Protein AF-A0A1I8F5K2-F1 (afdb_monomer_lite)

Radius of gyration: 18.37 Å; chains: 1; bounding box: 56×50×44 Å

Organism: NCBI:txid282301

InterPro domains:
  IPR000836 Phosphoribosyltransferase domain [cd06223] (2-80)
  IPR005772 ATPase, V1 complex, subunit F, eukaryotic [TIGR01101] (94-203)
  IPR005946 Ribose-phosphate pyrophosphokinase [PF14572] (3-100)
  IPR008218 ATPase, V1 complex, subunit F [PF01990] (101-191)
  IPR029057 Phosphoribosyltransferase-like [G3DSA:3.40.50.2020] (1-93)
  IPR029057 Phosphoribosyltransferase-like [SSF53271] (8-106)
  IPR036906 ATPase, V1 complex, subunit F superfamily [G3DSA:3.40.50.10580] (94-176)
  IPR036906 ATPase, V1 complex, subunit F superfamily [SSF159468] (97-177)

Secondary structure (DSSP, 8-state):
-PPP---------S--TTSEEEEEEEEE-GGGSSHHHHHHHHTT-SEEEEEEEEE---TTHHHHHHSTT---SEEEEETTS--HHHHHH-TTEEEE-GGGHHHHHHHHT---EETTTEES-----TT--HHHHHHHHHHHHT-TT--EEEEEHHHHHHTHHHHHH--SSSSEEEEE--SSS---TTT-HHHHHHHHHHSS-S--

Sequence (204 aa):
MPVAKEKAHMQLVGDVSGRIAIIVEDMTILNSLYEPPSCCTTAGAYRVIVMATHGLLSADAATKIAAHDCRIDEVVVTNTVPHEVQKMQCHKIKTVDVRGTITGFLLGGIGESDKRKGNNFFVVDNNTKVHDIEEAFKRLVARDDVSIILVVQHIAEMIRPVIDQHTAPLPSVLEIPSKEHPYDASKDSVFRRAKGVFSGENFR

pLDDT: mean 72.19, std 14.76, range [35.28, 94.5]

Structure (mmCIF, N/CA/C/O backbone):
data_AF-A0A1I8F5K2-F1
#
_entry.id   AF-A0A1I8F5K2-F1
#
loop_
_atom_site.group_PDB
_atom_site.id
_atom_site.type_symbol
_atom_site.label_atom_id
_atom_site.label_alt_id
_atom_site.label_comp_id
_atom_site.label_asym_id
_atom_site.label_entity_id
_atom_site.label_seq_id
_atom_site.pdbx_PDB_ins_code
_atom_site.Cartn_x
_atom_site.Cartn_y
_atom_site.Cartn_z
_atom_site.occupancy
_atom_site.B_iso_or_equiv
_atom_site.auth_seq_id
_atom_site.auth_comp_id
_atom_site.auth_asym_id
_atom_site.auth_atom_id
_atom_site.pdbx_PDB_model_num
ATOM 1 N N . MET A 1 1 ? 34.742 -21.080 -8.632 1.00 37.44 1 MET A N 1
ATOM 2 C CA . MET A 1 1 ? 33.662 -20.881 -9.623 1.00 37.44 1 MET A CA 1
ATOM 3 C C . MET A 1 1 ? 32.461 -20.314 -8.887 1.00 37.44 1 MET A C 1
ATOM 5 O O . MET A 1 1 ? 32.191 -20.829 -7.807 1.00 37.44 1 MET A O 1
ATOM 9 N N . PRO A 1 2 ? 31.799 -19.245 -9.360 1.00 36.06 2 PRO A N 1
ATOM 10 C CA . PRO A 1 2 ? 30.608 -18.755 -8.684 1.00 36.06 2 PRO A CA 1
ATOM 11 C C . PRO A 1 2 ? 29.478 -19.767 -8.898 1.00 36.06 2 PRO A C 1
ATOM 13 O O . PRO A 1 2 ? 29.244 -20.226 -10.014 1.00 36.06 2 PRO A O 1
ATOM 16 N N . VAL A 1 3 ? 28.834 -20.157 -7.802 1.00 35.47 3 VAL A N 1
ATOM 17 C CA . VAL A 1 3 ? 27.695 -21.077 -7.788 1.00 35.47 3 VAL A CA 1
ATOM 18 C C . VAL A 1 3 ? 26.506 -20.356 -8.424 1.00 35.47 3 VAL A C 1
ATOM 20 O O . VAL A 1 3 ? 26.132 -19.270 -7.979 1.00 35.47 3 VAL A O 1
ATOM 23 N N . ALA A 1 4 ? 25.938 -20.929 -9.486 1.00 37.84 4 ALA A N 1
ATOM 24 C CA . ALA A 1 4 ? 24.708 -20.427 -10.083 1.00 37.84 4 ALA A CA 1
ATOM 25 C C . ALA A 1 4 ? 23.583 -20.517 -9.042 1.00 37.84 4 ALA A C 1
ATOM 27 O O . ALA A 1 4 ? 23.313 -21.594 -8.515 1.00 37.84 4 ALA A O 1
ATOM 28 N N . LYS A 1 5 ? 22.950 -19.382 -8.719 1.00 37.19 5 LYS A N 1
ATOM 29 C CA . LYS A 1 5 ? 21.734 -19.366 -7.900 1.00 37.19 5 LYS A CA 1
ATOM 30 C C . LYS A 1 5 ? 20.629 -20.073 -8.681 1.00 37.19 5 LYS A C 1
ATOM 32 O O . LYS A 1 5 ? 20.230 -19.608 -9.746 1.00 37.19 5 LYS A O 1
ATOM 37 N N . GLU A 1 6 ? 20.169 -21.193 -8.145 1.00 37.62 6 GLU A N 1
ATOM 38 C CA . GLU A 1 6 ? 18.998 -21.919 -8.619 1.00 37.62 6 GLU A CA 1
ATOM 39 C C . GLU A 1 6 ? 17.782 -20.975 -8.601 1.00 37.62 6 GLU A C 1
ATOM 41 O O . GLU A 1 6 ? 17.513 -20.310 -7.597 1.00 37.62 6 GLU A O 1
ATOM 46 N N . LYS A 1 7 ? 17.098 -20.836 -9.744 1.00 37.91 7 LYS A N 1
ATOM 47 C CA . LYS A 1 7 ? 15.888 -20.013 -9.857 1.00 37.91 7 LYS A CA 1
ATOM 48 C C . LYS A 1 7 ? 14.777 -20.679 -9.048 1.00 37.91 7 LYS A C 1
ATOM 50 O O . LYS A 1 7 ? 14.350 -21.778 -9.388 1.00 37.91 7 LYS A O 1
ATOM 55 N N . ALA A 1 8 ? 14.311 -20.012 -7.996 1.00 43.62 8 ALA A N 1
ATOM 56 C CA . ALA A 1 8 ? 13.156 -20.463 -7.234 1.00 43.62 8 ALA A CA 1
ATOM 57 C C . ALA A 1 8 ? 11.923 -20.491 -8.152 1.00 43.62 8 ALA A C 1
ATOM 59 O O . ALA A 1 8 ? 11.532 -19.466 -8.701 1.00 43.62 8 ALA A O 1
ATOM 60 N N . HIS A 1 9 ? 11.324 -21.667 -8.341 1.00 48.66 9 HIS A N 1
ATOM 61 C CA . HIS A 1 9 ? 10.116 -21.825 -9.145 1.00 48.66 9 HIS A CA 1
ATOM 62 C C . HIS A 1 9 ? 8.927 -21.204 -8.398 1.00 48.66 9 HIS A C 1
ATOM 64 O O . HIS A 1 9 ? 8.397 -21.789 -7.452 1.00 48.66 9 HIS A O 1
ATOM 70 N N . MET A 1 10 ? 8.536 -19.991 -8.784 1.00 52.34 10 MET A N 1
ATOM 71 C CA . MET A 1 10 ? 7.451 -19.259 -8.136 1.00 52.34 10 MET A CA 1
ATOM 72 C C . MET A 1 10 ? 6.091 -19.870 -8.499 1.00 52.34 10 MET A C 1
ATOM 74 O O . MET A 1 10 ? 5.690 -19.875 -9.661 1.00 52.34 10 MET A O 1
ATOM 78 N N . GLN A 1 11 ? 5.372 -20.383 -7.499 1.00 51.00 11 GLN A N 1
ATOM 79 C CA . GLN A 1 11 ? 4.029 -20.940 -7.653 1.00 51.00 11 GLN A CA 1
ATOM 80 C C . GLN A 1 11 ? 2.994 -19.956 -7.100 1.00 51.00 11 GLN A C 1
ATOM 82 O O . GLN A 1 11 ? 3.057 -19.570 -5.934 1.00 51.00 11 GLN A O 1
ATOM 87 N N . LEU A 1 12 ? 2.035 -19.555 -7.936 1.00 57.06 12 LEU A N 1
ATOM 88 C CA . LEU A 1 12 ? 0.890 -18.761 -7.498 1.00 57.06 12 LEU A CA 1
ATOM 89 C C . LEU A 1 12 ? -0.059 -19.647 -6.678 1.00 57.06 12 LEU A C 1
ATOM 91 O O . LEU A 1 12 ? -0.445 -20.727 -7.125 1.00 57.06 12 LEU A O 1
ATOM 95 N N . VAL A 1 13 ? -0.447 -19.181 -5.492 1.00 59.56 13 VAL A N 1
ATOM 96 C CA . VAL A 1 13 ? -1.448 -19.834 -4.639 1.00 59.56 13 VAL A CA 1
ATOM 97 C C . VAL A 1 13 ? -2.680 -18.932 -4.575 1.00 59.56 13 VAL A C 1
ATOM 99 O O . VAL A 1 13 ? -2.590 -17.808 -4.090 1.00 59.56 13 VAL A O 1
ATOM 102 N N . GLY A 1 14 ? -3.822 -19.424 -5.063 1.00 62.94 14 GLY A N 1
ATOM 103 C CA . GLY A 1 14 ? -5.085 -18.674 -5.143 1.00 62.94 14 GLY A CA 1
ATOM 104 C C . GLY A 1 14 ? -5.492 -18.294 -6.573 1.00 62.94 14 GLY A C 1
ATOM 105 O O . GLY A 1 14 ? -4.793 -18.618 -7.530 1.00 62.94 14 GLY A O 1
ATOM 106 N N . ASP A 1 15 ? -6.643 -17.627 -6.710 1.00 69.12 15 ASP A N 1
ATOM 107 C CA . ASP A 1 15 ? -7.199 -17.166 -7.990 1.00 69.12 15 ASP A CA 1
ATOM 108 C C . ASP A 1 15 ? -7.105 -15.638 -8.115 1.00 69.12 15 ASP A C 1
ATOM 110 O O . ASP A 1 15 ? -7.602 -14.893 -7.265 1.00 69.12 15 ASP A O 1
ATOM 114 N N . VAL A 1 16 ? -6.466 -15.178 -9.190 1.00 75.25 16 VAL A N 1
ATOM 115 C CA . VAL A 1 16 ? -6.291 -13.756 -9.530 1.00 75.25 16 VAL A CA 1
ATOM 116 C C . VAL A 1 16 ? -7.087 -13.357 -10.775 1.00 75.25 16 VAL A C 1
ATOM 118 O O . VAL A 1 16 ? -7.017 -12.201 -11.193 1.00 75.25 16 VAL A O 1
ATOM 121 N N . SER A 1 17 ? -7.855 -14.280 -11.360 1.00 78.06 17 SER A N 1
ATOM 122 C CA . SER A 1 17 ? -8.605 -14.066 -12.595 1.00 78.06 17 SER A CA 1
ATOM 123 C C . SER A 1 17 ? -9.575 -12.888 -12.478 1.00 78.06 17 SER A C 1
ATOM 125 O O . SER A 1 17 ? -10.391 -12.813 -11.557 1.00 78.06 17 SER A O 1
ATOM 127 N N . GLY A 1 18 ? -9.459 -11.925 -13.395 1.00 74.50 18 GLY A N 1
ATOM 128 C CA . GLY A 1 18 ? -10.267 -10.704 -13.420 1.00 74.50 18 GLY A CA 1
ATOM 129 C C . GLY A 1 18 ? -9.947 -9.693 -12.312 1.00 74.50 18 GLY A C 1
ATOM 130 O O . GLY A 1 18 ? -10.645 -8.687 -12.197 1.00 74.50 18 GLY A O 1
ATOM 131 N N . ARG A 1 19 ? -8.907 -9.924 -11.500 1.00 71.62 19 ARG A N 1
ATOM 132 C CA . ARG A 1 19 ? -8.532 -9.062 -10.367 1.00 71.62 19 ARG A CA 1
ATOM 133 C C . ARG A 1 19 ? -7.297 -8.224 -10.670 1.00 71.62 19 ARG A C 1
ATOM 135 O O . ARG A 1 19 ? -6.513 -8.537 -11.562 1.00 71.62 19 ARG A O 1
ATOM 142 N N . ILE A 1 20 ? -7.103 -7.161 -9.893 1.00 77.62 20 ILE A N 1
ATOM 143 C CA . ILE A 1 20 ? -5.836 -6.426 -9.869 1.00 77.62 20 ILE A CA 1
ATOM 144 C C . ILE A 1 20 ? -4.879 -7.179 -8.939 1.00 77.62 20 ILE A C 1
ATOM 146 O O . ILE A 1 20 ? -5.150 -7.305 -7.746 1.00 77.62 20 ILE A O 1
ATOM 150 N N . ALA A 1 21 ? -3.766 -7.674 -9.471 1.00 72.56 21 ALA A N 1
ATOM 151 C CA . ALA A 1 21 ? -2.692 -8.260 -8.683 1.00 72.56 21 ALA A CA 1
ATOM 152 C C . ALA A 1 21 ? -1.752 -7.150 -8.200 1.00 72.56 21 ALA A C 1
ATOM 154 O O . ALA A 1 21 ? -1.167 -6.432 -9.010 1.00 72.56 21 ALA A O 1
ATOM 155 N N . ILE A 1 22 ? -1.598 -7.011 -6.884 1.00 79.62 22 ILE A N 1
ATOM 156 C CA . ILE A 1 22 ? -0.648 -6.072 -6.284 1.00 79.62 22 ILE A CA 1
ATOM 157 C C . ILE A 1 22 ? 0.505 -6.882 -5.701 1.00 79.62 22 ILE A C 1
ATOM 159 O O . ILE A 1 22 ? 0.303 -7.715 -4.821 1.00 79.62 22 ILE A O 1
ATOM 163 N N . ILE A 1 23 ? 1.708 -6.639 -6.202 1.00 76.75 23 ILE A N 1
ATOM 164 C CA . ILE A 1 23 ? 2.947 -7.235 -5.706 1.00 76.75 23 ILE A CA 1
ATOM 165 C C . ILE A 1 23 ? 3.596 -6.204 -4.795 1.00 76.75 23 ILE A C 1
ATOM 167 O O . ILE A 1 23 ? 3.870 -5.094 -5.244 1.00 76.75 23 ILE A O 1
ATOM 171 N N . VAL A 1 24 ? 3.830 -6.553 -3.533 1.00 73.00 24 VAL A N 1
ATOM 172 C CA . VAL A 1 24 ? 4.447 -5.652 -2.555 1.00 73.00 24 VAL A CA 1
ATOM 173 C C . VAL A 1 24 ? 5.830 -6.172 -2.190 1.00 73.00 24 VAL A C 1
ATOM 175 O O . VAL A 1 24 ? 5.976 -7.325 -1.798 1.00 73.00 24 VAL A O 1
ATOM 178 N N . GLU A 1 25 ? 6.829 -5.308 -2.315 1.00 67.12 25 GLU A N 1
ATOM 179 C CA . GLU A 1 25 ? 8.242 -5.591 -2.067 1.00 67.12 25 GLU A CA 1
ATOM 180 C C . GLU A 1 25 ? 8.832 -4.518 -1.138 1.00 67.12 25 GLU A C 1
ATOM 182 O O . GLU A 1 25 ? 8.401 -3.366 -1.146 1.00 67.12 25 GLU A O 1
ATOM 187 N N . ASP A 1 26 ? 9.847 -4.861 -0.345 1.00 60.53 26 ASP A N 1
ATOM 188 C CA . ASP A 1 26 ? 10.572 -3.863 0.465 1.00 60.53 26 ASP A CA 1
ATOM 189 C C . ASP A 1 26 ? 11.636 -3.126 -0.375 1.00 60.53 26 ASP A C 1
ATOM 191 O O . ASP A 1 26 ? 11.845 -1.917 -0.310 1.00 60.53 26 ASP A O 1
ATOM 195 N N . MET A 1 27 ? 12.304 -3.838 -1.276 1.00 59.34 27 MET A N 1
ATOM 196 C CA . MET A 1 27 ? 13.293 -3.230 -2.156 1.00 59.34 27 MET A CA 1
ATOM 197 C C . MET A 1 27 ? 13.205 -3.866 -3.525 1.00 59.34 27 MET A C 1
ATOM 199 O O . MET A 1 27 ? 13.456 -5.057 -3.687 1.00 59.34 27 MET A O 1
ATOM 203 N N . THR A 1 28 ? 12.887 -3.063 -4.533 1.00 64.44 28 THR A N 1
ATOM 204 C CA . THR A 1 28 ? 12.802 -3.573 -5.899 1.00 64.44 28 THR A CA 1
ATOM 205 C C . THR A 1 28 ? 14.032 -3.193 -6.691 1.00 64.44 28 THR A C 1
ATOM 207 O O . THR A 1 28 ? 14.264 -2.014 -6.964 1.00 64.44 28 THR A O 1
ATOM 210 N N . ILE A 1 29 ? 14.764 -4.214 -7.127 1.00 62.12 29 ILE A N 1
ATOM 211 C CA . ILE A 1 29 ? 15.734 -4.130 -8.214 1.00 62.12 29 ILE A CA 1
ATOM 212 C C . ILE A 1 29 ? 15.102 -4.897 -9.374 1.00 62.12 29 ILE A C 1
ATOM 214 O O . ILE A 1 29 ? 14.887 -6.099 -9.270 1.00 62.12 29 ILE A O 1
ATOM 218 N N . LEU A 1 30 ? 14.793 -4.223 -10.483 1.00 59.16 30 LEU A N 1
ATOM 219 C CA . LEU A 1 30 ? 13.976 -4.756 -11.590 1.00 59.16 30 LEU A CA 1
ATOM 220 C C . LEU A 1 30 ? 14.339 -6.144 -12.122 1.00 59.16 30 LEU A C 1
ATOM 222 O O . LEU A 1 30 ? 13.485 -6.813 -12.694 1.00 59.16 30 LEU A O 1
ATOM 226 N N . ASN A 1 31 ? 15.570 -6.608 -11.929 1.00 55.94 31 ASN A N 1
ATOM 227 C CA . ASN A 1 31 ? 15.965 -7.951 -12.340 1.00 55.94 31 ASN A CA 1
ATOM 228 C C . ASN A 1 31 ? 15.203 -9.065 -11.588 1.00 55.94 31 ASN A C 1
ATOM 230 O O . ASN A 1 31 ? 15.052 -10.144 -12.152 1.00 55.94 31 ASN A O 1
ATOM 234 N N . SER A 1 32 ? 14.690 -8.822 -10.373 1.00 57.78 32 SER A N 1
ATOM 235 C CA . SER A 1 32 ? 13.843 -9.783 -9.639 1.00 57.78 32 SER A CA 1
ATOM 236 C C . SER A 1 32 ? 12.349 -9.680 -9.975 1.00 57.78 32 SER A C 1
ATOM 238 O O . SER A 1 32 ? 11.572 -10.527 -9.551 1.00 57.78 32 SER A O 1
ATOM 240 N N . LEU A 1 33 ? 11.934 -8.669 -10.747 1.00 59.94 33 LEU A N 1
ATOM 241 C CA . LEU A 1 33 ? 10.525 -8.294 -10.897 1.00 59.94 33 LEU A CA 1
ATOM 242 C C . LEU A 1 33 ? 9.799 -8.920 -12.094 1.00 59.94 33 LEU A C 1
ATOM 244 O O . LEU A 1 33 ? 8.625 -8.638 -12.274 1.00 59.94 33 LEU A O 1
ATOM 248 N N . TYR A 1 34 ? 10.438 -9.736 -12.935 1.00 65.75 34 TYR A N 1
ATOM 249 C CA . TYR A 1 34 ? 9.787 -10.212 -14.170 1.00 65.75 34 TYR A CA 1
ATOM 250 C C . TYR A 1 34 ? 8.907 -11.449 -13.995 1.00 65.75 34 TYR A C 1
ATOM 252 O O . TYR A 1 34 ? 7.892 -11.584 -14.682 1.00 65.75 34 TYR A O 1
ATOM 260 N N . GLU A 1 35 ? 9.290 -12.361 -13.101 1.00 70.19 35 GLU A N 1
ATOM 261 C CA . GLU A 1 35 ? 8.561 -13.618 -12.903 1.00 70.19 35 GLU A CA 1
ATOM 262 C C . GLU A 1 35 ? 7.195 -13.405 -12.228 1.00 70.19 35 GLU A C 1
ATOM 264 O O . GLU A 1 35 ? 6.198 -13.839 -12.812 1.00 70.19 35 GLU A O 1
ATOM 269 N N . PRO A 1 36 ? 7.078 -12.675 -11.097 1.00 72.75 36 PRO A N 1
ATOM 270 C CA . PRO A 1 36 ? 5.792 -12.508 -10.419 1.00 72.75 36 PRO A CA 1
ATOM 271 C C . PRO A 1 36 ? 4.678 -11.894 -11.297 1.00 72.75 36 PRO A C 1
ATOM 273 O O . PRO A 1 36 ? 3.595 -12.480 -11.371 1.00 72.75 36 PRO A O 1
ATOM 276 N N . PRO A 1 37 ? 4.898 -10.780 -12.030 1.00 75.44 37 PRO A N 1
ATOM 277 C CA . PRO A 1 37 ? 3.871 -10.181 -12.886 1.00 75.44 37 PRO A CA 1
ATOM 278 C C . PRO A 1 37 ? 3.437 -11.078 -14.043 1.00 75.44 37 PRO A C 1
ATOM 280 O O . PRO A 1 37 ? 2.259 -11.111 -14.408 1.00 75.44 37 PRO A O 1
ATOM 283 N N . SER A 1 38 ? 4.385 -11.829 -14.610 1.00 79.75 38 SER A N 1
ATOM 284 C CA . SER A 1 38 ? 4.111 -12.775 -15.692 1.00 79.75 38 SER A CA 1
ATOM 285 C C . SER A 1 38 ? 3.236 -13.928 -15.203 1.00 79.75 38 SER A C 1
ATOM 287 O O . SER A 1 38 ? 2.272 -14.292 -15.882 1.00 79.75 38 SER A O 1
ATOM 289 N N . CYS A 1 39 ? 3.509 -14.448 -14.002 1.00 76.50 39 CYS A N 1
ATOM 290 C CA . CYS A 1 39 ? 2.674 -15.458 -13.352 1.00 76.50 39 CYS A CA 1
ATOM 291 C C . CYS A 1 39 ? 1.254 -14.935 -13.088 1.00 76.50 39 CYS A C 1
ATOM 293 O O . CYS A 1 39 ? 0.289 -15.597 -13.467 1.00 76.50 39 CYS A O 1
ATOM 295 N N . CYS A 1 40 ? 1.111 -13.732 -12.519 1.00 74.75 40 CYS A N 1
ATOM 296 C CA . CYS A 1 40 ? -0.199 -13.123 -12.259 1.00 74.75 40 CYS A CA 1
ATOM 297 C C . CYS A 1 40 ? -1.009 -12.911 -13.545 1.00 74.75 40 CYS A C 1
ATOM 299 O O . CYS A 1 40 ? -2.194 -13.234 -13.590 1.00 74.75 40 CYS A O 1
ATOM 301 N N . THR A 1 41 ? -0.371 -12.419 -14.610 1.00 80.38 41 THR A N 1
ATOM 302 C CA . THR A 1 41 ? -1.051 -12.200 -15.896 1.00 80.38 41 THR A CA 1
ATOM 303 C C . THR A 1 41 ? -1.479 -13.518 -16.539 1.00 80.38 41 THR A C 1
ATOM 305 O O . THR A 1 41 ? -2.601 -13.633 -17.024 1.00 80.38 41 THR A O 1
ATOM 308 N N . THR A 1 42 ? -0.615 -14.539 -16.510 1.00 84.38 42 THR A N 1
ATOM 309 C CA . THR A 1 42 ? -0.930 -15.876 -17.050 1.00 84.38 42 THR A CA 1
ATOM 310 C C . THR A 1 42 ? -2.087 -16.530 -16.294 1.00 84.38 42 THR A C 1
ATOM 312 O O . THR A 1 42 ? -2.897 -17.233 -16.891 1.00 84.38 42 THR A O 1
ATOM 315 N N . ALA A 1 43 ? -2.203 -16.253 -14.995 1.00 78.00 43 ALA A N 1
ATOM 316 C CA . ALA A 1 43 ? -3.311 -16.694 -14.156 1.00 78.00 43 ALA A CA 1
ATOM 317 C C . ALA A 1 43 ? -4.589 -15.834 -14.289 1.00 78.00 43 ALA A C 1
ATOM 319 O O . ALA A 1 43 ? -5.558 -16.068 -13.572 1.00 78.00 43 ALA A O 1
ATOM 320 N N . GLY A 1 44 ? -4.617 -14.859 -15.206 1.00 79.94 44 GLY A N 1
ATOM 321 C CA . GLY A 1 44 ? -5.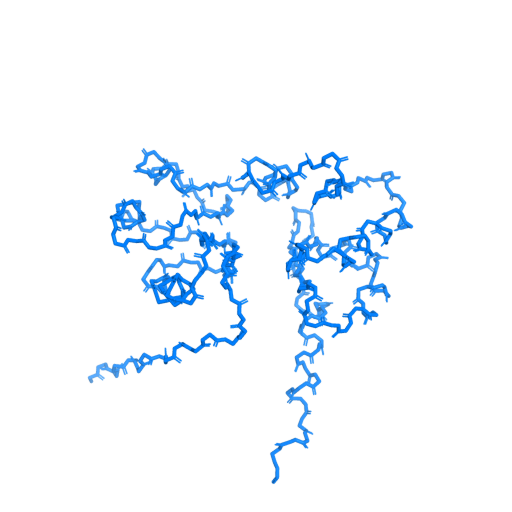816 -14.095 -15.554 1.00 79.94 44 GLY A CA 1
ATOM 322 C C . GLY A 1 44 ? -5.983 -12.758 -14.831 1.00 79.94 44 GLY A C 1
ATOM 323 O O . GLY A 1 44 ? -7.072 -12.187 -14.897 1.00 79.94 44 GLY A O 1
ATOM 324 N N . ALA A 1 45 ? -4.954 -12.239 -14.151 1.00 79.44 45 ALA A N 1
ATOM 325 C CA . ALA A 1 45 ? -5.024 -10.905 -13.553 1.00 79.44 45 ALA A CA 1
ATOM 326 C C . ALA A 1 45 ? -5.375 -9.846 -14.611 1.00 79.44 45 ALA A C 1
ATOM 328 O O . ALA A 1 45 ? -4.764 -9.783 -15.677 1.00 79.44 45 ALA A O 1
ATOM 329 N N . TYR A 1 46 ? -6.359 -9.003 -14.297 1.00 80.31 46 TYR A N 1
ATOM 330 C CA . TYR A 1 46 ? -6.799 -7.900 -15.150 1.00 80.31 46 TYR A CA 1
ATOM 331 C C . TYR A 1 46 ? -5.747 -6.787 -15.231 1.00 80.31 46 TYR A C 1
ATOM 333 O O . TYR A 1 46 ? -5.593 -6.165 -16.279 1.00 80.31 46 TYR A O 1
ATOM 341 N N . ARG A 1 47 ? -5.034 -6.536 -14.126 1.00 80.62 47 ARG A N 1
ATOM 342 C CA . ARG A 1 47 ? -3.930 -5.569 -14.028 1.00 80.62 47 ARG A CA 1
ATOM 343 C C . ARG A 1 47 ? -2.899 -6.043 -13.011 1.00 80.62 47 ARG A C 1
ATOM 345 O O . ARG A 1 47 ? -3.276 -6.671 -12.024 1.00 80.62 47 ARG A O 1
ATOM 352 N N . VAL A 1 48 ? -1.634 -5.680 -13.193 1.00 80.44 48 VAL A N 1
ATOM 353 C CA . VAL A 1 48 ? -0.550 -5.940 -12.241 1.00 80.44 48 VAL A CA 1
ATOM 354 C C . VAL A 1 48 ? 0.132 -4.642 -11.816 1.00 80.44 48 VAL A C 1
ATOM 356 O O . VAL A 1 48 ? 0.707 -3.919 -12.631 1.00 80.44 48 VAL A O 1
ATOM 359 N N . ILE A 1 49 ? 0.105 -4.374 -10.514 1.00 83.38 49 ILE A N 1
ATOM 360 C CA . ILE A 1 49 ? 0.754 -3.226 -9.880 1.00 83.38 49 ILE A CA 1
ATOM 361 C C . ILE A 1 49 ? 1.891 -3.749 -9.006 1.00 83.38 49 ILE A C 1
ATOM 363 O O . ILE A 1 49 ? 1.676 -4.605 -8.154 1.00 83.38 49 ILE A O 1
ATOM 367 N N . VAL A 1 50 ? 3.098 -3.229 -9.194 1.00 83.38 50 VAL A N 1
ATOM 368 C CA . VAL A 1 50 ? 4.238 -3.499 -8.313 1.00 83.38 50 VAL A CA 1
ATOM 369 C C . VAL A 1 50 ? 4.416 -2.309 -7.388 1.00 83.38 50 VAL A C 1
ATOM 371 O O . VAL A 1 50 ? 4.498 -1.178 -7.855 1.00 83.38 50 VAL A O 1
ATOM 374 N N . MET A 1 51 ? 4.502 -2.553 -6.088 1.00 80.12 51 MET A N 1
ATOM 375 C CA . MET A 1 51 ? 4.702 -1.529 -5.078 1.00 80.12 51 MET A CA 1
ATOM 376 C C . MET A 1 51 ? 5.964 -1.813 -4.268 1.00 80.12 51 MET A C 1
ATOM 378 O O . MET A 1 51 ? 6.160 -2.938 -3.815 1.00 80.12 51 MET A O 1
ATOM 382 N N . ALA A 1 52 ? 6.797 -0.791 -4.063 1.00 76.75 52 ALA A N 1
ATOM 383 C CA . ALA A 1 52 ? 8.002 -0.914 -3.250 1.00 76.75 52 ALA A CA 1
ATOM 384 C C . ALA A 1 52 ? 8.237 0.272 -2.318 1.00 76.75 52 ALA A C 1
ATOM 386 O O . ALA A 1 52 ? 8.058 1.429 -2.710 1.00 76.75 52 ALA A O 1
ATOM 387 N N . THR A 1 53 ? 8.731 0.005 -1.109 1.00 67.81 53 THR A N 1
ATOM 388 C CA . THR A 1 53 ? 9.248 1.057 -0.222 1.00 67.81 53 THR A CA 1
ATOM 389 C C . THR A 1 53 ? 10.527 1.647 -0.817 1.00 67.81 53 THR A C 1
ATOM 391 O O . THR A 1 53 ? 10.571 2.852 -1.056 1.00 67.81 53 THR A O 1
ATOM 394 N N . HIS A 1 54 ? 11.521 0.841 -1.191 1.00 73.06 54 HIS A N 1
ATOM 395 C CA . HIS A 1 54 ? 12.760 1.324 -1.815 1.00 73.06 54 HIS A CA 1
ATOM 396 C C . HIS A 1 54 ? 12.842 0.993 -3.315 1.00 73.06 54 HIS A C 1
ATOM 398 O O . HIS A 1 54 ? 13.177 -0.121 -3.722 1.00 73.06 54 HIS A O 1
ATOM 404 N N . GLY A 1 55 ? 12.585 1.991 -4.167 1.00 74.44 55 GLY A N 1
ATOM 405 C CA . GLY A 1 55 ? 12.706 1.861 -5.623 1.00 74.44 55 GLY A CA 1
ATOM 406 C C . GLY A 1 55 ? 14.145 2.027 -6.118 1.00 74.44 55 GLY A C 1
ATOM 407 O O . GLY A 1 55 ? 14.511 3.106 -6.577 1.00 74.44 55 GLY A O 1
ATOM 408 N N . LEU A 1 56 ? 14.978 0.987 -6.074 1.00 82.12 56 LEU A N 1
ATOM 409 C CA . LEU A 1 56 ? 16.310 1.026 -6.696 1.00 82.12 56 LEU A CA 1
ATOM 410 C C . LEU A 1 56 ? 16.204 0.749 -8.202 1.00 82.12 56 LEU A C 1
ATOM 412 O O . LEU A 1 56 ? 16.517 -0.332 -8.702 1.00 82.12 56 LEU A O 1
ATOM 416 N N . LEU A 1 57 ? 15.722 1.753 -8.932 1.00 80.88 57 LEU A N 1
ATOM 417 C CA . LEU A 1 57 ? 15.489 1.671 -10.369 1.00 80.88 57 LEU A CA 1
ATOM 418 C C . LEU A 1 57 ? 16.766 2.032 -11.139 1.00 80.88 57 LEU A C 1
ATOM 420 O O . LEU A 1 57 ? 17.215 3.179 -11.119 1.00 80.88 57 LEU A O 1
ATOM 424 N N . SER A 1 58 ? 17.342 1.058 -11.844 1.00 78.50 58 SER A N 1
ATOM 425 C CA . SER A 1 58 ? 18.497 1.253 -12.727 1.00 78.50 58 SER A CA 1
ATOM 426 C C . SER A 1 58 ? 18.191 2.207 -13.893 1.00 78.50 58 SER A C 1
ATOM 428 O O . SER A 1 58 ? 17.040 2.534 -14.168 1.00 78.50 58 SER A O 1
ATOM 430 N N . ALA A 1 59 ? 19.214 2.674 -14.613 1.00 77.94 59 ALA A N 1
ATOM 431 C CA . ALA A 1 59 ? 19.021 3.610 -15.729 1.00 77.94 59 ALA A CA 1
ATOM 432 C C . ALA A 1 59 ? 18.168 3.027 -16.876 1.00 77.94 59 ALA A C 1
ATOM 434 O O . ALA A 1 59 ? 17.446 3.753 -17.548 1.00 77.94 59 ALA A O 1
ATOM 435 N N . ASP A 1 60 ? 18.220 1.711 -17.078 1.00 82.00 60 ASP A N 1
ATOM 436 C CA . ASP A 1 60 ? 17.427 0.979 -18.072 1.00 82.00 60 ASP A CA 1
ATOM 437 C C . ASP A 1 60 ? 16.036 0.569 -17.558 1.00 82.00 60 ASP A C 1
ATOM 439 O O . ASP A 1 60 ? 15.262 -0.059 -18.284 1.00 82.00 60 ASP A O 1
ATOM 443 N N . ALA A 1 61 ? 15.701 0.922 -16.314 1.00 82.12 61 ALA A N 1
ATOM 444 C CA . ALA A 1 61 ? 14.466 0.522 -15.659 1.00 82.12 61 ALA A CA 1
ATOM 445 C C . ALA A 1 61 ? 13.214 0.965 -16.408 1.00 82.12 61 ALA A C 1
ATOM 447 O O . ALA A 1 61 ? 12.284 0.186 -16.614 1.00 82.12 61 ALA A O 1
ATOM 448 N N . ALA A 1 62 ? 13.207 2.227 -16.823 1.00 85.94 62 ALA A N 1
ATOM 449 C CA . ALA A 1 62 ? 12.082 2.832 -17.509 1.00 85.94 62 ALA A CA 1
ATOM 450 C C . ALA A 1 62 ? 11.822 2.141 -18.855 1.00 85.94 62 ALA A C 1
ATOM 452 O O . ALA A 1 62 ? 10.683 1.788 -19.150 1.00 85.94 62 ALA A O 1
ATOM 453 N N . THR A 1 63 ? 12.883 1.876 -19.624 1.00 87.06 63 THR A N 1
ATOM 454 C CA . THR A 1 63 ? 12.823 1.146 -20.900 1.00 87.06 63 THR A CA 1
ATOM 455 C C . THR A 1 63 ? 12.245 -0.249 -20.710 1.00 87.06 63 THR A C 1
ATOM 457 O O . THR A 1 63 ? 11.362 -0.669 -21.451 1.00 87.06 63 THR A O 1
ATOM 460 N N . LYS A 1 64 ? 12.709 -0.947 -19.674 1.00 85.19 64 LYS A N 1
ATOM 461 C CA . LYS A 1 64 ? 12.255 -2.285 -19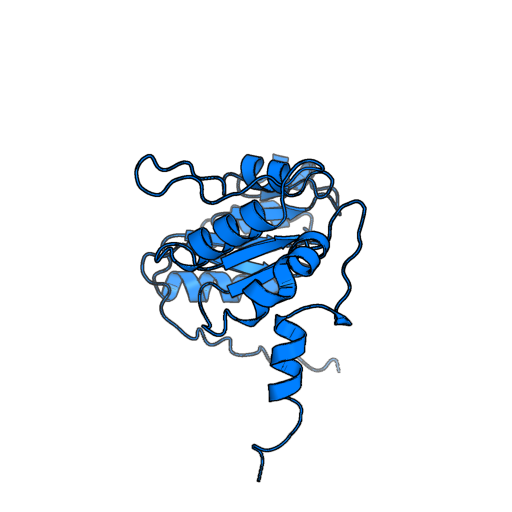.297 1.00 85.19 64 LYS A CA 1
ATOM 462 C C . LYS A 1 64 ? 10.774 -2.330 -18.912 1.00 85.19 64 LYS A C 1
ATOM 464 O O . LYS A 1 64 ? 10.056 -3.222 -19.342 1.00 85.19 64 LYS A O 1
ATOM 469 N N . ILE A 1 65 ? 10.300 -1.357 -18.136 1.00 86.31 65 ILE A N 1
ATOM 470 C CA . ILE A 1 65 ? 8.887 -1.262 -17.727 1.00 86.31 65 ILE A CA 1
ATOM 471 C C . ILE A 1 65 ? 7.988 -0.821 -18.899 1.00 86.31 65 ILE A C 1
ATOM 473 O O . ILE A 1 65 ? 6.833 -1.244 -19.010 1.00 86.31 65 ILE A O 1
ATOM 477 N N . ALA A 1 66 ? 8.511 0.025 -19.790 1.00 86.00 66 ALA A N 1
ATOM 478 C CA . ALA A 1 66 ? 7.807 0.500 -20.980 1.00 86.00 66 ALA A CA 1
ATOM 479 C C . ALA A 1 66 ? 7.748 -0.536 -22.117 1.00 86.00 66 ALA A C 1
ATOM 481 O O . ALA A 1 66 ? 6.965 -0.360 -23.050 1.00 86.00 66 ALA A O 1
ATOM 482 N N . ALA A 1 67 ? 8.559 -1.595 -22.059 1.00 85.94 67 ALA A N 1
ATOM 483 C CA . ALA A 1 67 ? 8.594 -2.628 -23.082 1.00 85.94 67 ALA A CA 1
ATOM 484 C C . ALA A 1 67 ? 7.241 -3.354 -23.210 1.00 85.94 67 ALA A C 1
ATOM 486 O O . ALA A 1 67 ? 6.519 -3.553 -22.233 1.00 85.94 67 ALA A O 1
ATOM 487 N N . HIS A 1 68 ? 6.889 -3.757 -24.433 1.00 80.38 68 HIS A N 1
ATOM 488 C CA . HIS A 1 68 ? 5.593 -4.375 -24.750 1.00 80.38 68 HIS A CA 1
ATOM 489 C C . HIS A 1 68 ? 5.412 -5.772 -24.121 1.00 80.38 68 HIS A C 1
ATOM 491 O O . HIS A 1 68 ? 4.298 -6.237 -23.868 1.00 80.38 68 HIS A O 1
ATOM 497 N N . ASP A 1 69 ? 6.510 -6.477 -23.878 1.00 81.88 69 ASP A N 1
ATOM 498 C CA . ASP A 1 69 ? 6.536 -7.763 -23.185 1.00 81.88 69 ASP A CA 1
ATOM 499 C C . ASP A 1 69 ? 6.478 -7.617 -21.657 1.00 81.88 69 ASP A C 1
ATOM 501 O O . ASP A 1 69 ? 6.169 -8.589 -20.968 1.00 81.88 69 ASP A O 1
ATOM 505 N N . CYS A 1 70 ? 6.679 -6.411 -21.119 1.00 81.56 70 CYS A N 1
ATOM 506 C CA . CYS A 1 70 ? 6.548 -6.158 -19.695 1.00 81.56 70 CYS A CA 1
ATOM 507 C C . CYS A 1 70 ? 5.086 -6.277 -19.252 1.00 81.56 70 CYS A C 1
ATOM 509 O O . CYS A 1 70 ? 4.187 -5.617 -19.776 1.00 81.56 70 CYS A O 1
ATOM 511 N N . ARG A 1 71 ? 4.855 -7.133 -18.255 1.00 84.69 71 ARG A N 1
ATOM 512 C CA . ARG A 1 71 ? 3.534 -7.440 -17.684 1.00 84.69 71 ARG A CA 1
ATOM 513 C C . ARG A 1 71 ? 3.200 -6.613 -16.447 1.00 84.69 71 ARG A C 1
ATOM 515 O O . ARG A 1 71 ? 2.352 -7.001 -15.658 1.00 84.69 71 ARG A O 1
ATOM 522 N N . ILE A 1 72 ? 3.896 -5.495 -16.267 1.00 86.50 72 ILE A N 1
ATOM 523 C CA . ILE A 1 72 ? 3.632 -4.541 -15.197 1.00 86.50 72 ILE A CA 1
ATOM 524 C C . ILE A 1 72 ? 2.860 -3.367 -15.797 1.00 86.50 72 ILE A C 1
ATOM 526 O O . ILE A 1 72 ? 3.337 -2.703 -16.728 1.00 86.50 72 ILE A O 1
ATOM 530 N N . ASP A 1 73 ? 1.673 -3.110 -15.261 1.00 86.00 73 ASP A N 1
ATOM 531 C CA . ASP A 1 73 ? 0.861 -1.952 -15.632 1.00 86.00 73 ASP A CA 1
ATOM 532 C C . ASP A 1 73 ? 1.330 -0.702 -14.896 1.00 86.00 73 ASP A C 1
ATOM 534 O O . ASP A 1 73 ? 1.319 0.392 -15.458 1.00 86.00 73 ASP A O 1
ATOM 538 N N . GLU A 1 74 ? 1.772 -0.863 -13.649 1.00 87.44 74 GLU A N 1
ATOM 539 C CA . GLU A 1 74 ? 2.162 0.253 -12.800 1.00 87.44 74 GLU A CA 1
ATOM 540 C C . GLU A 1 74 ? 3.244 -0.140 -11.791 1.00 87.44 74 GLU A C 1
ATOM 542 O O . GLU A 1 74 ? 3.193 -1.216 -11.197 1.00 87.44 74 GLU A O 1
ATOM 547 N N . VAL A 1 75 ? 4.215 0.750 -11.585 1.00 85.69 75 VAL A N 1
ATOM 548 C CA . VAL A 1 75 ? 5.252 0.631 -10.555 1.00 85.69 75 VAL A CA 1
ATOM 549 C C . VAL A 1 75 ? 5.119 1.807 -9.601 1.00 85.69 75 VAL A C 1
ATOM 551 O O . VAL A 1 75 ? 5.369 2.948 -9.981 1.00 85.69 75 VAL A O 1
ATOM 554 N N . VAL A 1 76 ? 4.746 1.529 -8.359 1.00 85.69 76 VAL A N 1
ATOM 555 C CA . VAL A 1 76 ? 4.527 2.513 -7.301 1.00 85.69 76 VAL A CA 1
ATOM 556 C C . VAL A 1 76 ? 5.663 2.407 -6.292 1.00 85.69 76 VAL A C 1
ATOM 558 O O . VAL A 1 76 ? 5.734 1.468 -5.507 1.00 85.69 76 VAL A O 1
ATOM 561 N N . VAL A 1 77 ? 6.576 3.368 -6.300 1.00 81.00 77 VAL A N 1
ATOM 562 C CA . VAL A 1 77 ? 7.728 3.400 -5.384 1.00 81.00 77 VAL A CA 1
ATOM 563 C C . VAL A 1 77 ? 7.626 4.589 -4.450 1.00 81.00 77 VAL A C 1
ATOM 565 O O . VAL A 1 77 ? 7.025 5.597 -4.809 1.00 81.00 77 VAL A O 1
ATOM 568 N N . THR A 1 78 ? 8.210 4.529 -3.257 1.00 75.19 78 THR A N 1
ATOM 569 C CA . THR A 1 78 ? 8.244 5.727 -2.404 1.00 75.19 78 THR A CA 1
ATOM 570 C C . THR A 1 78 ? 9.390 6.672 -2.769 1.00 75.19 78 THR A C 1
ATOM 572 O O . THR A 1 78 ? 10.377 6.250 -3.364 1.00 75.19 78 THR A O 1
ATOM 575 N N . ASN A 1 79 ? 9.314 7.944 -2.370 1.00 74.75 79 ASN A N 1
ATOM 576 C CA . ASN A 1 79 ? 10.384 8.937 -2.563 1.00 74.75 79 ASN A CA 1
ATOM 577 C C . ASN A 1 79 ? 11.602 8.758 -1.632 1.00 74.75 79 ASN A C 1
ATOM 579 O O . ASN A 1 79 ? 12.356 9.708 -1.419 1.00 74.75 79 ASN A O 1
ATOM 583 N N . THR A 1 80 ? 11.818 7.563 -1.072 1.00 63.34 80 THR A N 1
ATOM 584 C CA . THR A 1 80 ? 13.051 7.246 -0.328 1.00 63.34 80 THR A CA 1
ATOM 585 C C . THR A 1 80 ? 14.296 7.273 -1.221 1.00 63.34 80 THR A C 1
ATOM 587 O O . THR A 1 80 ? 15.400 7.480 -0.721 1.00 63.34 80 THR A O 1
ATOM 590 N N . VAL A 1 81 ? 14.122 7.106 -2.537 1.00 76.81 81 VAL A N 1
ATOM 591 C CA . VAL A 1 81 ? 15.150 7.250 -3.577 1.00 76.81 81 VAL A CA 1
ATOM 592 C C . VAL A 1 81 ? 14.608 8.202 -4.659 1.00 76.81 81 VAL A C 1
ATOM 594 O O . VAL A 1 81 ? 13.416 8.136 -4.947 1.00 76.81 81 VAL A O 1
ATOM 597 N N . PRO A 1 82 ? 15.416 9.098 -5.256 1.00 76.06 82 PRO A N 1
ATOM 598 C CA . PRO A 1 82 ? 14.975 9.942 -6.374 1.00 76.06 82 PRO A CA 1
ATOM 599 C C . PRO A 1 82 ? 14.692 9.128 -7.651 1.00 76.06 82 PRO A C 1
ATOM 601 O O . PRO A 1 82 ? 15.456 8.224 -7.995 1.00 76.06 82 PRO A O 1
ATOM 604 N N . HIS A 1 83 ? 13.626 9.470 -8.386 1.00 80.75 83 HIS A N 1
ATOM 605 C CA . HIS A 1 83 ? 13.172 8.743 -9.595 1.00 80.75 83 HIS A CA 1
ATOM 606 C C . HIS A 1 83 ? 12.803 9.658 -10.768 1.00 80.75 83 HIS A C 1
ATOM 608 O O . HIS A 1 83 ? 12.091 9.249 -11.685 1.00 80.75 83 HIS A O 1
ATOM 614 N N . GLU A 1 84 ? 13.204 10.926 -10.736 1.00 79.62 84 GLU A N 1
ATOM 615 C CA . GLU A 1 84 ? 12.792 11.962 -11.693 1.00 79.62 84 GLU A CA 1
ATOM 616 C C . GLU A 1 84 ? 13.143 11.571 -13.131 1.00 79.62 84 GLU A C 1
ATOM 618 O O . GLU A 1 84 ? 12.319 11.715 -14.033 1.00 79.62 84 GLU A O 1
ATOM 623 N N . VAL A 1 85 ? 14.337 11.010 -13.333 1.00 81.75 85 VAL A N 1
ATOM 624 C CA . VAL A 1 85 ? 14.816 10.569 -14.649 1.00 81.75 85 VAL A CA 1
ATOM 625 C C . VAL A 1 85 ? 13.965 9.417 -15.184 1.00 81.75 85 VAL A C 1
ATOM 627 O O . VAL A 1 85 ? 13.507 9.462 -16.323 1.00 81.75 85 VAL A O 1
ATOM 630 N N . GLN A 1 86 ? 13.699 8.409 -14.356 1.00 83.38 86 GLN A N 1
ATOM 631 C CA . GLN A 1 86 ? 12.935 7.226 -14.740 1.00 83.38 86 GLN A CA 1
ATOM 632 C C . GLN A 1 86 ? 11.469 7.584 -15.020 1.00 83.38 86 GLN A C 1
ATOM 634 O O . GLN A 1 86 ? 10.901 7.103 -15.999 1.00 83.38 86 GLN A O 1
ATOM 639 N N . LYS A 1 87 ? 10.869 8.482 -14.227 1.00 83.38 87 LYS A N 1
ATOM 640 C CA . LYS A 1 87 ? 9.501 8.984 -14.453 1.00 83.38 87 LYS A CA 1
ATOM 641 C C . LYS A 1 87 ? 9.362 9.782 -15.747 1.00 83.38 87 LYS A C 1
ATOM 643 O O . LYS A 1 87 ? 8.334 9.677 -16.408 1.00 83.38 87 LYS A O 1
ATOM 648 N N . MET A 1 88 ? 10.386 10.546 -16.138 1.00 84.00 88 MET A N 1
ATOM 649 C CA . MET A 1 88 ? 10.391 11.228 -17.440 1.00 84.00 88 MET A CA 1
ATOM 650 C C . MET A 1 88 ? 10.404 10.241 -18.614 1.00 84.00 88 MET A C 1
ATOM 652 O O . MET A 1 88 ? 9.913 10.562 -19.691 1.00 84.00 88 MET A O 1
ATOM 656 N N . GLN A 1 89 ? 10.958 9.046 -18.414 1.00 86.06 89 GLN A N 1
ATOM 657 C CA . GLN A 1 89 ? 11.112 8.034 -19.459 1.00 86.06 89 GLN A CA 1
ATOM 658 C C . GLN A 1 89 ? 9.974 7.002 -19.479 1.00 86.06 89 GLN A C 1
ATOM 660 O O . GLN A 1 89 ? 9.751 6.364 -20.506 1.00 86.06 89 GLN A O 1
ATOM 665 N N . CYS A 1 90 ? 9.250 6.815 -18.371 1.00 87.06 90 CYS A N 1
ATOM 666 C CA . CYS A 1 90 ? 8.175 5.833 -18.271 1.00 87.06 90 CYS A CA 1
ATOM 667 C C . CYS A 1 90 ? 7.022 6.325 -17.386 1.00 87.06 90 CYS A C 1
ATOM 669 O O . CYS A 1 90 ? 7.147 6.428 -16.167 1.00 87.06 90 CYS A O 1
ATOM 671 N N . HIS A 1 91 ? 5.857 6.533 -18.006 1.00 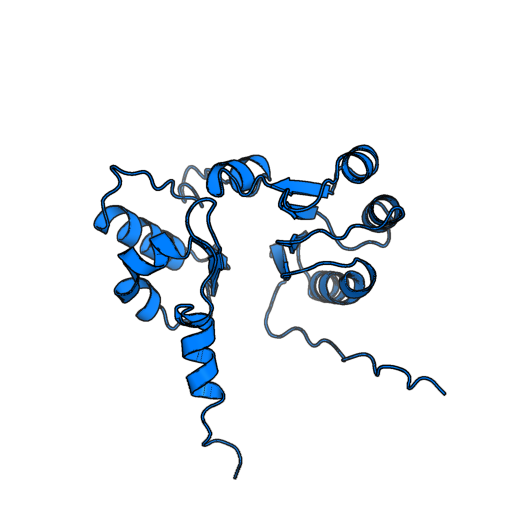87.00 91 HIS A N 1
ATOM 672 C CA . HIS A 1 91 ? 4.632 6.990 -17.339 1.00 87.00 91 HIS A CA 1
ATOM 673 C C . HIS A 1 91 ? 4.023 5.962 -16.369 1.00 87.00 91 HIS A C 1
ATOM 675 O O . HIS A 1 91 ? 3.175 6.316 -15.555 1.00 87.00 91 HIS A O 1
ATOM 681 N N . LYS A 1 92 ? 4.438 4.691 -16.452 1.00 88.62 92 LYS A N 1
ATOM 682 C CA . LYS A 1 92 ? 3.995 3.630 -15.538 1.00 88.62 92 LYS A CA 1
ATOM 683 C C . LYS A 1 92 ? 4.652 3.728 -14.157 1.00 88.62 92 LYS A C 1
ATOM 685 O O . LYS A 1 92 ? 4.181 3.086 -13.224 1.00 88.62 92 LYS A O 1
ATOM 690 N N . ILE A 1 93 ? 5.743 4.489 -14.024 1.00 87.38 93 ILE A N 1
ATOM 691 C CA . ILE A 1 93 ? 6.452 4.676 -12.755 1.00 87.38 93 ILE A CA 1
ATOM 692 C C . ILE A 1 93 ? 5.828 5.856 -12.016 1.00 87.38 93 ILE A C 1
ATOM 694 O O . ILE A 1 93 ? 5.816 6.983 -12.512 1.00 87.38 93 ILE A O 1
ATOM 698 N N . LYS A 1 94 ? 5.355 5.608 -10.800 1.00 84.94 94 LYS A N 1
ATOM 699 C CA . LYS A 1 94 ? 4.802 6.618 -9.903 1.00 84.94 94 LYS A CA 1
ATOM 700 C C . LYS A 1 94 ? 5.598 6.644 -8.610 1.00 84.94 94 LYS A C 1
ATOM 702 O O . LYS A 1 94 ? 5.959 5.601 -8.070 1.00 84.94 94 LYS A O 1
ATOM 707 N N . THR A 1 95 ? 5.855 7.851 -8.111 1.00 79.06 95 THR A N 1
ATOM 708 C CA . THR A 1 95 ? 6.483 8.039 -6.803 1.00 79.06 95 THR A CA 1
ATOM 709 C C . THR A 1 95 ? 5.437 8.502 -5.798 1.00 79.06 95 THR A C 1
ATOM 711 O O . THR A 1 95 ? 4.777 9.515 -6.018 1.00 79.06 95 THR A O 1
ATOM 714 N N . VAL A 1 96 ? 5.329 7.787 -4.687 1.00 74.00 96 VAL A N 1
ATOM 715 C CA . VAL A 1 96 ? 4.501 8.113 -3.526 1.00 74.00 96 VAL A CA 1
ATOM 716 C C . VAL A 1 96 ? 5.378 8.811 -2.494 1.00 74.00 96 VAL A C 1
ATOM 718 O O . VAL A 1 96 ? 6.421 8.293 -2.101 1.00 74.00 96 VAL A O 1
ATOM 721 N N . ASP A 1 97 ? 4.980 9.998 -2.043 1.00 65.94 97 ASP A N 1
ATOM 722 C CA . ASP A 1 97 ? 5.693 10.656 -0.949 1.00 65.94 97 ASP A CA 1
ATOM 723 C C . ASP A 1 97 ? 5.364 9.963 0.382 1.00 65.94 97 ASP A C 1
ATOM 725 O O . ASP A 1 97 ? 4.214 9.976 0.831 1.00 65.94 97 ASP A O 1
ATOM 729 N N . VAL A 1 98 ? 6.371 9.379 1.041 1.00 61.41 98 VAL A N 1
ATOM 730 C CA . VAL A 1 98 ? 6.206 8.788 2.383 1.00 61.41 98 VAL A CA 1
ATOM 731 C C . VAL A 1 98 ? 5.958 9.830 3.471 1.00 61.41 98 VAL A C 1
ATOM 733 O O . VAL A 1 98 ? 5.532 9.482 4.570 1.00 61.41 98 VAL A O 1
ATOM 736 N N . ARG A 1 99 ? 6.173 11.120 3.192 1.00 49.88 99 ARG A N 1
ATOM 737 C CA . ARG A 1 99 ? 5.931 12.213 4.144 1.00 49.88 99 ARG A CA 1
ATOM 738 C C . ARG A 1 99 ? 4.446 12.529 4.351 1.00 49.88 99 ARG A C 1
ATOM 740 O O . ARG A 1 99 ? 4.141 13.302 5.253 1.00 49.88 99 ARG A O 1
ATOM 747 N N . GLY A 1 100 ? 3.546 11.930 3.565 1.00 54.84 100 GLY A N 1
ATOM 748 C CA . GLY A 1 100 ? 2.092 12.054 3.691 1.00 54.84 100 GLY A CA 1
ATOM 749 C C . GLY A 1 100 ? 1.398 10.814 3.136 1.00 54.84 100 GLY A C 1
ATOM 750 O O . GLY A 1 100 ? 0.754 10.885 2.093 1.00 54.84 100 GLY A O 1
ATOM 751 N N . THR A 1 101 ? 1.570 9.680 3.819 1.00 60.38 101 THR A N 1
ATOM 752 C CA . THR A 1 101 ? 1.253 8.312 3.372 1.00 60.38 101 THR A CA 1
ATOM 753 C C . THR A 1 101 ? -0.057 8.194 2.582 1.00 60.38 101 THR A C 1
ATOM 755 O O . THR A 1 101 ? -0.062 7.662 1.477 1.00 60.38 101 THR A O 1
ATOM 758 N N . ILE A 1 102 ? -1.159 8.759 3.084 1.00 56.81 102 ILE A N 1
ATOM 759 C CA . ILE A 1 102 ? -2.472 8.678 2.424 1.00 56.81 102 ILE A CA 1
ATOM 760 C C . ILE A 1 102 ? -2.539 9.558 1.171 1.00 56.81 102 ILE A C 1
ATOM 762 O O . ILE A 1 102 ? -2.991 9.100 0.127 1.00 56.81 102 ILE A O 1
ATOM 766 N N . THR A 1 103 ? -2.040 10.794 1.232 1.00 51.62 103 THR A N 1
ATOM 767 C CA . THR A 1 103 ? -1.976 11.698 0.073 1.00 51.62 103 THR A CA 1
ATOM 768 C C . THR A 1 103 ? -1.137 11.097 -1.049 1.00 51.62 103 THR A C 1
ATOM 770 O O . THR A 1 103 ? -1.530 11.165 -2.210 1.00 51.62 103 THR A O 1
ATOM 773 N N . GLY A 1 104 ? -0.020 10.450 -0.716 1.00 57.31 104 GLY A N 1
ATOM 774 C CA . GLY A 1 104 ? 0.814 9.767 -1.696 1.00 57.31 104 GLY A CA 1
ATOM 775 C C . GLY A 1 104 ? 0.075 8.620 -2.400 1.00 57.31 104 GLY A C 1
ATOM 776 O O . GLY A 1 104 ? 0.119 8.533 -3.624 1.00 57.31 104 GLY A O 1
ATOM 777 N N . PHE A 1 105 ? -0.661 7.786 -1.660 1.00 62.78 105 PHE A N 1
ATOM 778 C CA . PHE A 1 105 ? -1.482 6.717 -2.242 1.00 62.78 105 PHE A CA 1
ATOM 779 C C . PHE A 1 105 ? -2.643 7.243 -3.096 1.00 62.78 105 PHE A C 1
ATOM 781 O O . PHE A 1 105 ? -2.879 6.749 -4.200 1.00 62.78 105 PHE A O 1
ATOM 788 N N . LEU A 1 106 ? -3.337 8.285 -2.634 1.00 54.91 106 LEU A N 1
ATOM 789 C CA . LEU A 1 106 ? -4.416 8.921 -3.394 1.00 54.91 106 LEU A CA 1
ATOM 790 C C . LEU A 1 106 ? -3.906 9.523 -4.710 1.00 54.91 106 LEU A C 1
ATOM 792 O O . LEU A 1 106 ? -4.512 9.303 -5.756 1.00 54.91 106 LEU A O 1
ATOM 796 N N . LEU A 1 107 ? -2.760 10.209 -4.685 1.00 45.94 107 LEU A N 1
ATOM 797 C CA . LEU A 1 107 ? -2.107 10.746 -5.885 1.00 45.94 107 LEU A CA 1
ATOM 798 C C . LEU A 1 107 ? -1.537 9.645 -6.795 1.00 45.94 107 LEU A C 1
ATOM 800 O O . LEU A 1 107 ? -1.471 9.827 -8.009 1.00 45.94 107 LEU A O 1
ATOM 804 N N . GLY A 1 108 ? -1.178 8.488 -6.230 1.00 54.31 108 GLY A N 1
ATOM 805 C CA . GLY A 1 108 ? -0.830 7.276 -6.975 1.00 54.31 108 GLY A CA 1
ATOM 806 C C . GLY A 1 108 ? -2.000 6.693 -7.776 1.00 54.31 108 GLY A C 1
ATOM 807 O O . GLY A 1 108 ? -1.779 5.915 -8.698 1.00 54.31 108 GLY A O 1
ATOM 808 N N . GLY A 1 109 ? -3.239 7.113 -7.504 1.00 51.03 109 GLY A N 1
ATOM 809 C CA . GLY A 1 109 ? -4.427 6.676 -8.240 1.00 51.03 109 GLY A CA 1
ATOM 810 C C . GLY A 1 109 ? -5.042 5.377 -7.721 1.00 51.03 109 GLY A C 1
ATOM 811 O O . GLY A 1 109 ? -5.848 4.775 -8.424 1.00 51.03 109 GLY A O 1
ATOM 812 N N . ILE A 1 110 ? -4.688 4.951 -6.501 1.00 60.88 110 ILE A N 1
ATOM 813 C CA . ILE A 1 110 ? -5.351 3.821 -5.830 1.00 60.88 110 ILE A CA 1
ATOM 814 C C . ILE A 1 110 ? -6.558 4.253 -4.986 1.00 60.88 110 ILE A C 1
ATOM 816 O O . ILE A 1 110 ? -7.269 3.405 -4.460 1.00 60.88 110 ILE A O 1
ATOM 820 N N . GLY A 1 111 ? -6.807 5.561 -4.857 1.00 57.59 111 GLY A N 1
ATOM 821 C CA . GLY A 1 111 ? -8.001 6.096 -4.211 1.00 57.59 111 GLY A CA 1
ATOM 822 C C . GLY A 1 111 ? -9.224 5.988 -5.113 1.00 57.59 111 GLY A C 1
ATOM 823 O O . GLY A 1 111 ? -9.268 6.610 -6.171 1.00 57.59 111 GLY A O 1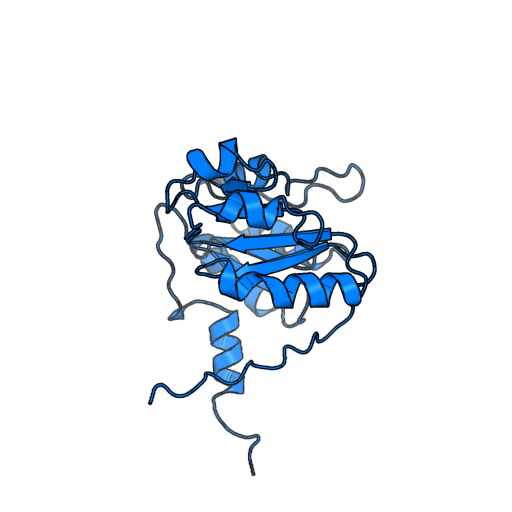
ATOM 824 N N . GLU A 1 112 ? -10.229 5.243 -4.673 1.00 61.09 112 GLU A N 1
ATOM 825 C CA . GLU A 1 112 ? -11.504 5.095 -5.363 1.00 61.09 112 GLU A CA 1
ATOM 826 C C . GLU A 1 112 ? -12.649 5.580 -4.471 1.00 61.09 112 GLU A C 1
ATOM 828 O O . GLU A 1 112 ? -12.789 5.171 -3.313 1.00 61.09 112 GLU A O 1
ATOM 833 N N . SER A 1 113 ? -13.484 6.450 -5.039 1.00 60.53 113 SER A N 1
ATOM 834 C CA . SER A 1 113 ? -14.734 6.914 -4.442 1.00 60.53 113 SER A CA 1
ATOM 835 C C . SER A 1 113 ? -15.914 6.375 -5.246 1.00 60.53 113 SER A C 1
ATOM 837 O O . SER A 1 113 ? -16.350 6.981 -6.225 1.00 60.53 113 SER A O 1
ATOM 839 N N . ASP A 1 114 ? -16.441 5.229 -4.819 1.00 63.84 114 ASP A N 1
ATOM 840 C CA . ASP A 1 114 ? -17.628 4.610 -5.410 1.00 63.84 114 ASP A CA 1
ATOM 841 C C . ASP A 1 114 ? -18.904 5.101 -4.693 1.00 63.84 114 ASP A C 1
ATOM 843 O O . ASP A 1 114 ? -18.982 5.117 -3.462 1.00 63.84 114 ASP A O 1
ATOM 847 N N . LYS A 1 115 ? -19.936 5.494 -5.455 1.00 56.44 115 LYS A N 1
ATOM 848 C CA . LYS A 1 115 ? -21.203 6.031 -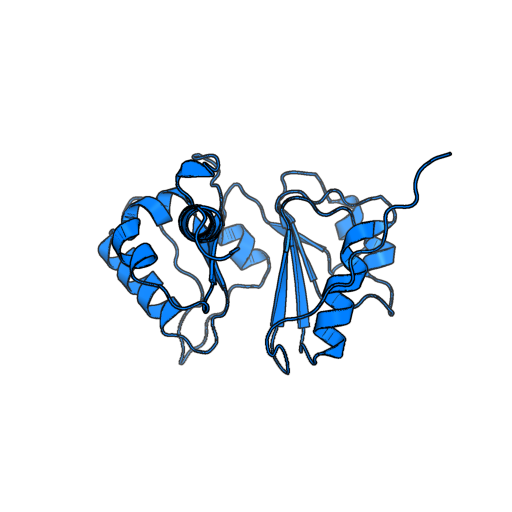4.911 1.00 56.44 115 LYS A CA 1
ATOM 849 C C . LYS A 1 115 ? -22.028 5.013 -4.108 1.00 56.44 115 LYS A C 1
ATOM 851 O O . LYS A 1 115 ? -22.899 5.419 -3.345 1.00 56.44 115 LYS A O 1
ATOM 856 N N . ARG A 1 116 ? -21.807 3.714 -4.308 1.00 61.34 116 ARG A N 1
ATOM 857 C CA . ARG A 1 116 ? -22.497 2.593 -3.648 1.00 61.34 116 ARG A CA 1
ATOM 858 C C . ARG A 1 116 ? -21.643 1.955 -2.556 1.00 61.34 116 ARG A C 1
ATOM 860 O O . ARG A 1 116 ? -22.185 1.587 -1.520 1.00 61.34 116 ARG A O 1
ATOM 867 N N . LYS A 1 117 ? -20.333 1.819 -2.776 1.00 60.22 117 LYS A N 1
ATOM 868 C CA . LYS A 1 117 ? -19.412 1.116 -1.860 1.00 60.22 117 LYS A CA 1
ATOM 869 C C . LYS A 1 117 ? -18.625 2.048 -0.926 1.00 60.22 117 LYS A C 1
ATOM 871 O O . LYS A 1 117 ? -17.981 1.590 0.022 1.00 60.22 117 LYS A O 1
ATOM 876 N N . GLY A 1 118 ? -18.685 3.358 -1.168 1.00 66.31 118 GLY A N 1
ATOM 877 C CA . GLY A 1 118 ? -17.936 4.370 -0.429 1.00 66.31 118 GLY A CA 1
ATOM 878 C C . GLY A 1 118 ? -16.433 4.327 -0.720 1.00 66.31 118 GLY A C 1
ATOM 879 O O . GLY A 1 118 ? -15.950 3.523 -1.519 1.00 66.31 118 GLY A O 1
ATOM 880 N N . ASN A 1 119 ? -15.680 5.190 -0.040 1.00 72.06 119 ASN A N 1
ATOM 881 C CA . ASN A 1 119 ? -14.237 5.318 -0.258 1.00 72.06 119 ASN A CA 1
ATOM 882 C C . ASN A 1 119 ? -13.480 4.059 0.178 1.00 72.06 119 ASN A C 1
ATOM 884 O O . ASN A 1 119 ? -13.788 3.490 1.234 1.00 72.06 119 ASN A O 1
ATOM 888 N N . ASN A 1 120 ? -12.456 3.680 -0.588 1.00 70.50 120 ASN A N 1
ATOM 889 C CA . ASN A 1 120 ? -11.507 2.613 -0.240 1.00 70.50 120 ASN A CA 1
ATOM 890 C C . ASN A 1 120 ? -10.322 3.097 0.628 1.00 70.50 120 ASN A C 1
ATOM 892 O O . ASN A 1 120 ? -9.377 2.354 0.866 1.00 70.50 120 ASN A O 1
ATOM 896 N N . PHE A 1 121 ? -10.384 4.335 1.118 1.00 77.12 121 PHE A N 1
ATOM 897 C CA . PHE A 1 121 ? -9.403 4.938 2.013 1.00 77.12 121 PHE A CA 1
ATOM 898 C C . PHE A 1 121 ? -10.101 5.595 3.207 1.00 77.12 121 PHE A C 1
ATOM 900 O O . PHE A 1 121 ? -11.286 5.939 3.147 1.00 77.12 121 PHE A O 1
ATOM 907 N N . PHE A 1 122 ? -9.351 5.789 4.289 1.00 78.00 122 PHE A N 1
ATOM 908 C CA . PHE A 1 122 ? -9.791 6.523 5.468 1.00 78.00 122 PHE A CA 1
ATOM 909 C C . PHE A 1 122 ? -8.639 7.388 5.979 1.00 78.00 122 PHE A C 1
ATOM 911 O O . PHE A 1 122 ? -7.548 6.876 6.221 1.00 78.00 122 PHE A O 1
ATOM 918 N N . VAL A 1 123 ? -8.871 8.698 6.085 1.00 77.12 123 VAL A N 1
ATOM 919 C CA . VAL A 1 123 ? -7.865 9.660 6.553 1.00 77.12 123 VAL A CA 1
ATOM 920 C C . VAL A 1 123 ? -7.924 9.725 8.069 1.00 77.12 123 VAL A C 1
ATOM 922 O O . VAL A 1 123 ? -8.991 9.961 8.624 1.00 77.12 123 VAL A O 1
ATOM 925 N N . VAL A 1 124 ? -6.776 9.527 8.714 1.00 75.31 124 VAL A N 1
ATOM 926 C CA . VAL A 1 124 ? -6.629 9.657 10.164 1.00 75.31 124 VAL A CA 1
ATOM 927 C C . VAL A 1 124 ? -5.823 10.913 10.462 1.00 75.31 124 VAL A C 1
ATOM 929 O O . VAL A 1 124 ? -4.734 11.101 9.918 1.00 75.31 124 VAL A O 1
ATOM 932 N N . ASP A 1 125 ? -6.371 11.763 11.319 1.00 77.94 125 ASP A N 1
ATOM 933 C CA . ASP A 1 125 ? -5.739 12.964 11.857 1.00 77.94 125 ASP A CA 1
ATOM 934 C C . ASP A 1 125 ? -5.742 12.947 13.397 1.00 77.94 125 ASP A C 1
ATOM 936 O O . ASP A 1 125 ? -6.257 12.026 14.031 1.00 77.94 125 ASP A O 1
ATOM 940 N N . ASN A 1 126 ? -5.188 13.993 14.015 1.00 75.81 126 ASN A N 1
ATOM 941 C CA . ASN A 1 126 ? -5.077 14.099 15.475 1.00 75.81 126 ASN A CA 1
ATOM 942 C C . ASN A 1 126 ? -6.426 14.189 16.212 1.00 75.81 126 ASN A C 1
ATOM 944 O O . ASN A 1 126 ? -6.463 14.021 17.429 1.00 75.81 126 ASN A O 1
ATOM 948 N N . ASN A 1 127 ? -7.520 14.479 15.506 1.00 81.19 127 ASN A N 1
ATOM 949 C CA . ASN A 1 127 ? -8.862 14.591 16.076 1.00 81.19 127 ASN A CA 1
ATOM 950 C C . ASN A 1 127 ? -9.706 13.335 15.820 1.00 81.19 127 ASN A C 1
ATOM 952 O O . ASN A 1 127 ? -10.828 13.226 16.324 1.00 81.19 127 ASN A O 1
ATOM 956 N N . THR A 1 128 ? -9.188 12.397 15.028 1.00 81.12 128 THR A N 1
ATOM 957 C CA . THR A 1 128 ? -9.884 11.174 14.648 1.00 81.12 128 THR A CA 1
ATOM 958 C C . THR A 1 128 ? -9.984 10.247 15.854 1.00 81.12 128 THR A C 1
ATOM 960 O O . THR A 1 128 ? -8.986 9.919 16.498 1.00 81.12 128 THR A O 1
ATOM 963 N N . LYS A 1 129 ? -11.202 9.810 16.184 1.00 92.69 129 LYS A N 1
ATOM 964 C CA . LYS A 1 129 ? -11.425 8.931 17.336 1.00 92.69 129 LYS A CA 1
ATOM 965 C C . LYS A 1 129 ? -11.059 7.498 16.977 1.00 92.69 129 LYS A C 1
ATOM 967 O O . LYS A 1 129 ? -11.356 7.042 15.879 1.00 92.69 129 LYS A O 1
ATOM 972 N N . VAL A 1 130 ? -10.517 6.759 17.948 1.00 92.56 130 VAL A N 1
ATOM 973 C CA . VAL A 1 130 ? -10.179 5.328 17.798 1.00 92.56 130 VAL A CA 1
ATOM 974 C C . VAL A 1 130 ? -11.367 4.531 17.252 1.00 92.56 130 VAL A C 1
ATOM 976 O O . VAL A 1 130 ? -11.210 3.789 16.292 1.00 92.56 130 VAL A O 1
ATOM 979 N N . HIS A 1 131 ? -12.566 4.771 17.789 1.00 94.00 131 HIS A N 1
ATOM 980 C CA . HIS A 1 131 ? -13.809 4.156 17.319 1.00 94.00 131 HIS A CA 1
ATOM 981 C C . HIS A 1 131 ? -14.036 4.322 15.805 1.00 94.00 131 HIS A C 1
ATOM 983 O O . HIS A 1 131 ? -14.418 3.376 15.126 1.00 94.00 131 HIS A O 1
ATOM 989 N N . ASP A 1 132 ? -13.763 5.506 15.255 1.00 85.38 132 ASP A N 1
ATOM 990 C CA . ASP A 1 132 ? -13.992 5.779 13.834 1.00 85.38 132 ASP A CA 1
ATOM 991 C C . ASP A 1 132 ? -12.975 5.030 12.954 1.00 85.38 132 ASP A C 1
ATOM 993 O O . ASP A 1 132 ? -13.310 4.572 11.861 1.00 85.38 132 ASP A O 1
ATOM 997 N N . ILE A 1 133 ? -11.752 4.837 13.460 1.00 90.50 133 ILE A N 1
ATOM 998 C CA . ILE A 1 133 ? -10.710 4.023 12.819 1.00 90.50 133 ILE A CA 1
ATOM 999 C C . ILE A 1 133 ? -11.118 2.542 12.825 1.00 90.50 133 ILE A C 1
ATOM 1001 O O . ILE A 1 133 ? -10.983 1.865 11.804 1.00 90.50 133 ILE A O 1
ATOM 1005 N N . GLU A 1 134 ? -11.645 2.037 13.944 1.00 94.00 134 GLU A N 1
ATOM 1006 C CA . GLU A 1 134 ? -12.131 0.656 14.051 1.00 94.00 134 GLU A CA 1
ATOM 1007 C C . GLU A 1 134 ? -13.268 0.378 13.064 1.00 94.00 134 GLU A C 1
ATOM 1009 O O . GLU A 1 134 ? -13.232 -0.622 12.345 1.00 94.00 134 GLU A O 1
ATOM 1014 N N . GLU A 1 135 ? -14.258 1.267 12.995 1.00 90.69 135 GLU A N 1
ATOM 1015 C CA . GLU A 1 135 ? -15.385 1.138 12.068 1.00 90.69 135 GLU A CA 1
ATOM 1016 C C . GLU A 1 135 ? -14.932 1.230 10.607 1.00 90.69 135 GLU A C 1
ATOM 1018 O O . GLU A 1 135 ? -15.382 0.450 9.762 1.00 90.69 135 GLU A O 1
ATOM 1023 N N . ALA A 1 136 ? -13.982 2.116 10.294 1.00 86.88 136 ALA A N 1
ATOM 1024 C CA . ALA A 1 136 ? -13.386 2.184 8.966 1.00 86.88 136 ALA A CA 1
ATOM 1025 C C . ALA A 1 136 ? -12.658 0.883 8.592 1.00 86.88 136 ALA A C 1
ATOM 1027 O O . ALA A 1 136 ? -12.838 0.386 7.477 1.00 86.88 136 ALA A O 1
ATOM 1028 N N . PHE A 1 137 ? -11.884 0.310 9.517 1.00 91.50 137 PHE A N 1
ATOM 1029 C CA . PHE A 1 137 ? -11.194 -0.961 9.310 1.00 91.50 137 PHE A CA 1
ATOM 1030 C C . PHE A 1 137 ? -12.185 -2.109 9.086 1.00 91.50 137 PHE A C 1
ATOM 1032 O O . PHE A 1 137 ? -12.088 -2.801 8.074 1.00 91.50 137 PHE A O 1
ATOM 1039 N N . LYS A 1 138 ? -13.194 -2.268 9.954 1.00 92.38 138 LYS A N 1
ATOM 1040 C CA . LYS A 1 138 ? -14.241 -3.299 9.804 1.00 92.38 138 LYS A CA 1
ATOM 1041 C C . LYS A 1 138 ? -14.988 -3.163 8.478 1.00 92.38 138 LYS A C 1
ATOM 1043 O O . LYS A 1 138 ? -15.234 -4.164 7.809 1.00 92.38 138 LYS A O 1
ATOM 1048 N N . ARG A 1 139 ? -15.304 -1.931 8.062 1.00 87.69 139 ARG A N 1
ATOM 1049 C CA . ARG A 1 139 ? -15.940 -1.653 6.766 1.00 87.69 139 ARG A CA 1
ATOM 1050 C C . ARG A 1 139 ? -15.073 -2.112 5.597 1.00 87.69 139 ARG A C 1
ATOM 1052 O O . ARG A 1 139 ? -15.610 -2.675 4.652 1.00 87.69 139 ARG A O 1
ATOM 1059 N N . LEU A 1 140 ? -13.761 -1.870 5.640 1.00 83.19 140 LEU A N 1
ATOM 1060 C CA . LEU A 1 140 ? -12.834 -2.326 4.599 1.00 83.19 140 LEU A CA 1
ATOM 1061 C C . LEU A 1 140 ? -12.654 -3.849 4.617 1.00 83.19 140 LEU A C 1
ATOM 1063 O O . LEU A 1 140 ? -12.587 -4.449 3.553 1.00 83.19 140 LEU A O 1
ATOM 1067 N N . VAL A 1 141 ? -12.634 -4.478 5.795 1.00 87.62 141 VAL A N 1
ATOM 1068 C CA . VAL A 1 141 ? -12.568 -5.943 5.940 1.00 87.62 141 VAL A CA 1
ATOM 1069 C C . VAL A 1 141 ? -13.815 -6.634 5.386 1.00 87.62 141 VAL A C 1
ATOM 1071 O O . VAL A 1 141 ? -13.708 -7.687 4.767 1.00 87.62 141 VAL A O 1
ATOM 1074 N N . ALA A 1 142 ? -14.995 -6.042 5.577 1.00 88.19 142 ALA A N 1
ATOM 1075 C CA . ALA A 1 142 ? -16.263 -6.603 5.110 1.00 88.19 142 ALA A CA 1
ATOM 1076 C C . ALA A 1 142 ? -16.479 -6.488 3.589 1.00 88.19 142 ALA A C 1
ATOM 1078 O O . ALA A 1 142 ? -17.449 -7.036 3.065 1.00 88.19 142 ALA A O 1
ATOM 1079 N N . ARG A 1 143 ? -15.618 -5.751 2.878 1.00 79.12 143 ARG A N 1
ATOM 1080 C CA . ARG A 1 143 ? -15.723 -5.561 1.431 1.00 79.12 143 ARG A CA 1
ATOM 1081 C C . ARG A 1 143 ? -15.130 -6.752 0.683 1.00 79.12 143 ARG A C 1
ATOM 1083 O O . ARG A 1 143 ? -13.965 -7.089 0.853 1.00 79.12 143 ARG A O 1
ATOM 1090 N N . ASP A 1 144 ? -15.924 -7.334 -0.209 1.00 77.00 144 ASP A N 1
ATOM 1091 C CA . ASP A 1 144 ? -15.528 -8.445 -1.083 1.00 77.00 144 ASP A CA 1
ATOM 1092 C C . ASP A 1 144 ? -14.534 -8.037 -2.186 1.00 77.00 144 ASP A C 1
ATOM 1094 O O . ASP A 1 144 ? -13.825 -8.878 -2.740 1.00 77.00 144 ASP A O 1
ATOM 1098 N N . ASP A 1 145 ? -14.463 -6.739 -2.484 1.00 69.69 145 ASP A N 1
ATOM 1099 C CA . ASP A 1 145 ? -13.566 -6.137 -3.468 1.00 69.69 145 ASP A CA 1
ATOM 1100 C C . ASP A 1 145 ? -12.256 -5.593 -2.873 1.00 69.69 145 ASP A C 1
ATOM 1102 O O . ASP A 1 145 ? -11.409 -5.091 -3.612 1.00 69.69 145 ASP A O 1
ATOM 1106 N N . VAL A 1 146 ? -12.047 -5.723 -1.559 1.00 69.81 146 VAL A N 1
ATOM 1107 C CA . VAL A 1 146 ? -10.798 -5.345 -0.887 1.00 69.81 146 VAL A CA 1
ATOM 11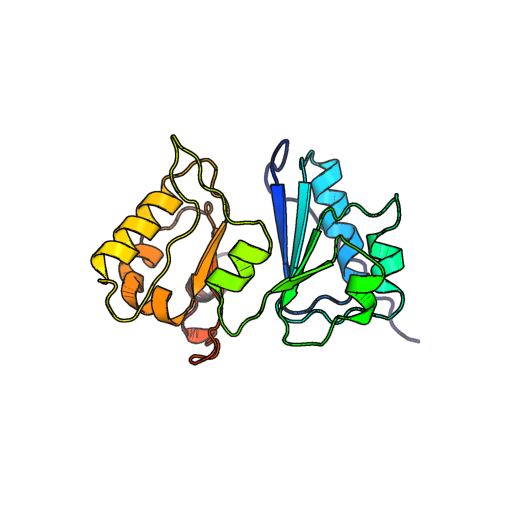08 C C . VAL A 1 146 ? -10.000 -6.611 -0.600 1.00 69.81 146 VAL A C 1
ATOM 1110 O O . VAL A 1 146 ? -10.458 -7.510 0.092 1.00 69.81 146 VAL A O 1
ATOM 1113 N N . SER A 1 147 ? -8.785 -6.697 -1.147 1.00 68.50 147 SER A N 1
ATOM 1114 C CA . SER A 1 147 ? -7.884 -7.843 -0.927 1.00 68.50 147 SER A CA 1
ATOM 1115 C C . SER A 1 147 ? -6.693 -7.512 -0.031 1.00 68.50 147 SER A C 1
ATOM 1117 O O . SER A 1 147 ? -6.162 -8.407 0.618 1.00 68.50 147 SER A O 1
ATOM 1119 N N . ILE A 1 148 ? -6.282 -6.242 0.029 1.00 75.69 148 ILE A N 1
ATOM 1120 C CA . ILE A 1 148 ? -5.181 -5.765 0.870 1.00 75.69 148 ILE A CA 1
ATOM 1121 C C . ILE A 1 148 ? -5.625 -4.478 1.565 1.00 75.69 148 ILE A C 1
ATOM 1123 O O . ILE A 1 148 ? -6.174 -3.583 0.924 1.00 75.69 148 ILE A O 1
ATOM 1127 N N . ILE A 1 149 ? -5.357 -4.378 2.864 1.00 79.00 149 ILE A N 1
ATOM 1128 C CA . ILE A 1 149 ? -5.522 -3.168 3.667 1.00 79.00 149 ILE A CA 1
ATOM 1129 C C . ILE A 1 149 ? -4.133 -2.715 4.106 1.00 79.00 149 ILE A C 1
ATOM 1131 O O . ILE A 1 149 ? -3.468 -3.396 4.884 1.00 79.00 149 ILE A O 1
ATOM 1135 N N . LEU A 1 150 ? -3.707 -1.553 3.616 1.00 78.62 150 LEU A N 1
ATOM 1136 C CA . LEU A 1 150 ? -2.503 -0.884 4.099 1.00 78.62 150 LEU A CA 1
ATOM 1137 C C . LEU A 1 150 ? -2.873 -0.011 5.296 1.00 78.62 150 LEU A C 1
ATOM 1139 O O . LEU A 1 150 ? -3.734 0.863 5.186 1.00 78.62 150 LEU A O 1
ATOM 1143 N N . VAL A 1 151 ? -2.215 -0.225 6.430 1.00 81.44 151 VAL A N 1
ATOM 1144 C CA . VAL A 1 151 ? -2.427 0.562 7.648 1.00 81.44 151 VAL A CA 1
ATOM 1145 C C . VAL A 1 151 ? -1.092 1.057 8.175 1.00 81.44 151 VAL A C 1
ATOM 1147 O O . VAL A 1 151 ? -0.104 0.334 8.206 1.00 81.44 151 VAL A O 1
ATOM 1150 N N . VAL A 1 152 ? -1.032 2.315 8.593 1.00 82.44 152 VAL A N 1
ATOM 1151 C CA . VAL A 1 152 ? 0.186 2.834 9.213 1.00 82.44 152 VAL A CA 1
ATOM 1152 C C . VAL A 1 152 ? 0.372 2.163 10.574 1.00 82.44 152 VAL A C 1
ATOM 1154 O O . VAL A 1 152 ? -0.559 2.162 11.374 1.00 82.44 152 VAL A O 1
ATOM 1157 N N . GLN A 1 153 ? 1.565 1.647 10.875 1.00 80.25 153 GLN A N 1
ATOM 1158 C CA . GLN A 1 153 ? 1.815 0.839 12.073 1.00 80.25 153 GLN A CA 1
ATOM 1159 C C . GLN A 1 153 ? 1.390 1.531 13.381 1.00 80.25 153 GLN A C 1
ATOM 1161 O O . GLN A 1 153 ? 0.763 0.903 14.226 1.00 80.25 153 GLN A O 1
ATOM 1166 N N . HIS A 1 154 ? 1.643 2.837 13.540 1.00 83.19 154 HIS A N 1
ATOM 1167 C CA . HIS A 1 154 ? 1.202 3.559 14.744 1.00 83.19 154 HIS A CA 1
ATOM 1168 C C . HIS A 1 154 ? -0.333 3.642 14.881 1.00 83.19 154 HIS A C 1
ATOM 1170 O O . HIS A 1 154 ? -0.841 3.641 15.996 1.00 83.19 154 HIS A O 1
ATOM 1176 N N . ILE A 1 155 ? -1.075 3.656 13.766 1.00 88.00 155 ILE A N 1
ATOM 1177 C CA . ILE A 1 155 ? -2.543 3.579 13.763 1.00 88.00 155 ILE A CA 1
ATOM 1178 C C . ILE A 1 155 ? -2.998 2.147 14.031 1.00 88.00 155 ILE A C 1
ATOM 1180 O O . ILE A 1 155 ? -3.951 1.932 14.775 1.00 88.00 155 ILE A O 1
ATOM 1184 N N . ALA A 1 156 ? -2.297 1.160 13.468 1.00 88.25 156 ALA A N 1
ATOM 1185 C CA . ALA A 1 156 ? -2.569 -0.250 13.716 1.00 88.25 156 ALA A CA 1
ATOM 1186 C C . ALA A 1 156 ? -2.460 -0.595 15.210 1.00 88.25 156 ALA A C 1
ATOM 1188 O O . ALA A 1 156 ? -3.278 -1.355 15.719 1.00 88.25 156 ALA A O 1
ATOM 1189 N N . GLU A 1 157 ? -1.514 0.015 15.930 1.00 90.25 157 GLU A N 1
ATOM 1190 C CA . GLU A 1 157 ? -1.401 -0.097 17.390 1.00 90.25 157 GLU A CA 1
ATOM 1191 C C . GLU A 1 157 ? -2.656 0.408 18.122 1.00 90.25 157 GLU A C 1
ATOM 1193 O O . GLU A 1 157 ? -3.092 -0.220 19.085 1.00 90.25 157 GLU A O 1
ATOM 1198 N N . MET A 1 158 ? -3.279 1.496 17.655 1.00 91.69 158 MET A N 1
ATOM 1199 C CA . MET A 1 158 ? -4.477 2.070 18.288 1.00 91.69 158 MET A CA 1
ATOM 1200 C C . MET A 1 158 ? -5.692 1.140 18.203 1.00 91.69 158 MET A C 1
ATOM 1202 O O . MET A 1 158 ? -6.514 1.128 19.114 1.00 91.69 158 MET A O 1
ATOM 1206 N N . ILE A 1 159 ? -5.796 0.359 17.123 1.00 94.50 159 ILE A N 1
ATOM 1207 C CA . ILE A 1 159 ? -6.912 -0.566 16.857 1.00 94.50 159 ILE A CA 1
ATOM 1208 C C . ILE A 1 159 ? -6.479 -2.036 16.895 1.00 94.50 159 ILE A C 1
ATOM 1210 O O . ILE A 1 159 ? -7.139 -2.913 16.328 1.00 94.50 159 ILE A O 1
ATOM 1214 N N . ARG A 1 160 ? -5.360 -2.321 17.569 1.00 93.50 160 ARG A N 1
ATOM 1215 C CA . ARG A 1 160 ? -4.731 -3.643 17.616 1.00 93.50 160 ARG A CA 1
ATOM 1216 C C . ARG A 1 160 ? -5.699 -4.775 17.986 1.00 93.50 160 ARG A C 1
ATOM 1218 O O . ARG A 1 160 ? -5.664 -5.796 17.298 1.00 93.50 160 ARG A O 1
ATOM 1225 N N . PRO A 1 161 ? -6.610 -4.611 18.971 1.00 94.25 161 PRO A N 1
ATOM 1226 C CA . PRO A 1 161 ? -7.583 -5.650 19.301 1.00 94.25 161 PRO A CA 1
ATOM 1227 C C . PRO A 1 161 ? -8.494 -6.035 18.129 1.00 94.25 161 PRO A C 1
ATOM 1229 O O . PRO A 1 161 ? -8.851 -7.202 17.999 1.00 94.25 161 PRO A O 1
ATOM 1232 N N . VAL A 1 162 ? -8.856 -5.081 17.266 1.00 94.25 162 VAL A N 1
ATOM 1233 C CA . VAL A 1 162 ? -9.732 -5.316 16.107 1.00 94.25 162 VAL A CA 1
ATOM 1234 C C . VAL A 1 162 ? -8.962 -5.977 14.961 1.00 94.25 162 VAL A C 1
ATOM 1236 O O . VAL A 1 162 ? -9.473 -6.902 14.333 1.00 94.25 162 VAL A O 1
ATOM 1239 N N . ILE A 1 163 ? -7.713 -5.566 14.722 1.00 91.56 163 ILE A N 1
ATOM 1240 C CA . ILE A 1 163 ? -6.838 -6.204 13.721 1.00 91.56 163 ILE A CA 1
ATOM 1241 C C . ILE A 1 163 ? -6.557 -7.664 14.096 1.00 91.56 163 ILE A C 1
ATOM 1243 O O . ILE A 1 163 ? -6.598 -8.550 13.241 1.00 91.56 163 ILE A O 1
ATOM 1247 N N . ASP A 1 164 ? -6.306 -7.939 15.376 1.00 89.19 164 ASP A N 1
ATOM 1248 C CA . ASP A 1 164 ? -5.998 -9.290 15.850 1.00 89.19 164 ASP A CA 1
ATOM 1249 C C . ASP A 1 164 ? -7.217 -10.233 15.783 1.00 89.19 164 ASP A C 1
ATOM 1251 O O . ASP A 1 164 ? -7.038 -11.437 15.599 1.00 89.19 164 ASP A O 1
ATOM 1255 N N . GLN A 1 165 ? -8.449 -9.705 15.836 1.00 91.69 165 GLN A N 1
ATOM 1256 C CA . GLN A 1 165 ? -9.681 -10.479 15.603 1.00 91.69 165 GLN A CA 1
ATOM 1257 C C . GLN A 1 165 ? -9.856 -10.905 14.136 1.00 91.69 165 GLN A C 1
ATOM 1259 O O . GLN A 1 165 ? -10.518 -11.907 13.857 1.00 91.69 165 GLN A O 1
ATOM 1264 N N . HIS A 1 166 ? -9.254 -10.178 13.189 1.00 90.00 166 HIS A N 1
ATOM 1265 C CA . HIS A 1 166 ? -9.309 -10.510 11.765 1.00 90.00 166 HIS A CA 1
ATOM 1266 C C . HIS A 1 166 ? -8.342 -11.648 11.422 1.00 90.00 166 HIS A C 1
ATOM 1268 O O . HIS A 1 166 ? -7.180 -11.427 11.080 1.00 90.00 166 HIS A O 1
ATOM 1274 N N . THR A 1 167 ? -8.815 -12.887 11.530 1.00 84.62 167 THR A N 1
ATOM 1275 C CA . THR A 1 167 ? -8.011 -14.104 11.300 1.00 84.62 167 THR A CA 1
ATOM 1276 C C . THR A 1 167 ? -8.101 -14.646 9.875 1.00 84.62 167 THR A C 1
ATOM 1278 O O . THR A 1 167 ? -7.308 -15.512 9.503 1.00 84.62 167 THR A O 1
ATOM 1281 N N . ALA A 1 168 ? -9.033 -14.138 9.064 1.00 80.00 168 ALA A N 1
ATOM 1282 C CA . ALA A 1 168 ? -9.170 -14.555 7.676 1.00 80.00 168 ALA A CA 1
ATOM 1283 C C . ALA A 1 168 ? -7.936 -14.136 6.848 1.00 80.00 168 ALA A C 1
ATOM 1285 O O . ALA A 1 168 ? -7.344 -13.085 7.103 1.00 80.00 168 ALA A O 1
ATOM 1286 N N . PRO A 1 169 ? -7.542 -14.929 5.833 1.00 69.31 169 PRO A N 1
ATOM 1287 C CA . PRO A 1 169 ? -6.396 -14.599 4.983 1.00 69.31 169 PRO A CA 1
ATOM 1288 C C . PRO A 1 169 ? -6.646 -13.361 4.105 1.00 69.31 169 PRO A C 1
ATOM 1290 O O . PRO A 1 169 ? -5.695 -12.679 3.716 1.00 69.31 169 PRO A O 1
ATOM 1293 N N . LEU A 1 170 ? -7.917 -13.065 3.807 1.00 74.25 170 LEU A N 1
ATOM 1294 C CA . LEU A 1 170 ? -8.345 -11.926 3.002 1.00 74.25 170 LEU A CA 1
ATOM 1295 C C . LEU A 1 170 ? -9.381 -11.063 3.750 1.00 74.25 170 LEU A C 1
ATOM 1297 O O . LEU A 1 170 ? -10.255 -11.629 4.410 1.00 74.25 170 LEU A O 1
ATOM 1301 N N . PRO A 1 171 ? -9.313 -9.724 3.612 1.00 79.88 171 PRO A N 1
ATOM 1302 C CA . PRO A 1 171 ? -8.175 -8.992 3.053 1.00 79.88 171 PRO A CA 1
ATOM 1303 C C . PRO A 1 171 ? -6.921 -9.135 3.920 1.00 79.88 171 PRO A C 1
ATOM 1305 O O . PRO A 1 171 ? -7.000 -9.188 5.145 1.00 79.88 171 PRO A O 1
ATOM 1308 N N . SER A 1 172 ? -5.750 -9.188 3.294 1.00 78.56 172 SER A N 1
ATOM 1309 C CA . SER A 1 172 ? -4.480 -9.181 4.017 1.00 78.56 172 SER A CA 1
ATOM 1310 C C . SER A 1 172 ? -4.214 -7.787 4.589 1.00 78.56 172 SER A C 1
ATOM 1312 O O . SER A 1 172 ? -4.387 -6.788 3.895 1.00 78.56 172 SER A O 1
ATOM 1314 N N . VAL A 1 173 ? -3.789 -7.703 5.848 1.00 81.25 173 VAL A N 1
ATOM 1315 C CA . VAL A 1 173 ? -3.486 -6.430 6.518 1.00 81.25 173 VAL A CA 1
ATOM 1316 C C . VAL A 1 173 ? -1.975 -6.250 6.544 1.00 81.25 173 VAL A C 1
ATOM 1318 O O . VAL A 1 173 ? -1.276 -7.108 7.077 1.00 81.25 173 VAL A O 1
ATOM 1321 N N . LEU A 1 174 ? -1.478 -5.161 5.962 1.00 77.12 174 LEU A N 1
ATOM 1322 C CA . LEU A 1 174 ? -0.052 -4.849 5.911 1.00 77.12 174 LEU A CA 1
ATOM 1323 C C . LEU A 1 174 ? 0.230 -3.537 6.641 1.00 77.12 174 LEU A C 1
ATOM 1325 O O . LEU A 1 174 ? -0.355 -2.496 6.327 1.00 77.12 174 LEU A O 1
ATOM 1329 N N . GLU A 1 175 ? 1.144 -3.600 7.606 1.00 77.56 175 GLU A N 1
ATOM 1330 C CA . GLU A 1 175 ? 1.553 -2.455 8.409 1.00 77.56 175 GLU A CA 1
ATOM 1331 C C . GLU A 1 175 ? 2.724 -1.725 7.743 1.00 77.56 175 GLU A C 1
ATOM 1333 O O . GLU A 1 175 ? 3.735 -2.330 7.396 1.00 77.56 175 GLU A O 1
ATOM 1338 N N . ILE A 1 176 ? 2.596 -0.410 7.564 1.00 73.44 176 ILE A N 1
ATOM 1339 C CA . ILE A 1 176 ? 3.620 0.427 6.921 1.00 73.44 176 ILE A CA 1
ATOM 1340 C C . ILE A 1 176 ? 4.126 1.524 7.870 1.00 73.44 176 ILE A C 1
ATOM 1342 O O . ILE A 1 176 ? 3.367 2.005 8.718 1.00 73.44 176 ILE A O 1
ATOM 1346 N N . PRO A 1 177 ? 5.396 1.954 7.755 1.00 71.81 177 PRO A N 1
ATOM 1347 C CA . PRO A 1 177 ? 5.927 3.053 8.560 1.00 71.81 177 PRO A CA 1
ATOM 1348 C C . PRO A 1 177 ? 5.240 4.395 8.259 1.00 71.81 177 PRO A C 1
ATOM 1350 O O . PRO A 1 177 ? 4.567 4.570 7.240 1.00 71.81 177 PRO A O 1
ATOM 1353 N N . SER A 1 178 ? 5.466 5.375 9.135 1.00 69.88 178 SER A N 1
ATOM 1354 C CA . SER A 1 178 ? 5.123 6.785 8.902 1.00 69.88 178 SER A CA 1
ATOM 1355 C C . SER A 1 178 ? 6.355 7.675 8.972 1.00 69.88 178 SER A C 1
ATOM 1357 O O . SER A 1 178 ? 7.433 7.243 9.376 1.00 69.88 178 SER A O 1
ATOM 1359 N N . LYS A 1 179 ? 6.174 8.948 8.617 1.00 63.19 179 LYS A N 1
ATOM 1360 C CA . LYS A 1 179 ? 7.211 9.973 8.721 1.00 63.19 179 LYS A CA 1
ATOM 1361 C C . LYS A 1 179 ? 7.734 10.148 10.151 1.00 63.19 179 LYS A C 1
ATOM 1363 O O . LYS A 1 179 ? 8.941 10.288 10.321 1.00 63.19 179 LYS A O 1
ATOM 1368 N N . GLU A 1 180 ? 6.853 10.170 11.154 1.00 66.44 180 GLU A N 1
ATOM 1369 C CA . GLU A 1 180 ? 7.258 10.360 12.554 1.00 66.44 180 GLU A CA 1
ATOM 1370 C C . GLU A 1 180 ? 7.595 9.046 13.278 1.00 66.44 180 GLU A C 1
ATOM 1372 O O . GLU A 1 180 ? 8.357 9.064 14.242 1.00 66.44 180 GLU A O 1
ATOM 1377 N N . HIS A 1 181 ? 7.061 7.911 12.814 1.00 69.31 181 HIS A N 1
ATOM 1378 C CA . HIS A 1 181 ? 7.204 6.617 13.486 1.00 69.31 181 HIS A CA 1
ATOM 1379 C C . HIS A 1 181 ? 7.801 5.566 12.535 1.00 69.31 181 HIS A C 1
ATOM 1381 O O . HIS A 1 181 ? 7.086 5.114 11.626 1.00 69.31 181 HIS A O 1
ATOM 1387 N N . PRO A 1 182 ? 9.083 5.175 12.722 1.00 70.19 182 PRO A N 1
ATOM 1388 C CA . PRO A 1 182 ? 9.717 4.123 11.933 1.00 70.19 182 PRO A CA 1
ATOM 1389 C C . PRO A 1 182 ? 9.072 2.761 12.206 1.00 70.19 182 PRO A C 1
ATOM 1391 O O . PRO A 1 182 ? 8.425 2.558 13.232 1.00 70.19 182 PRO A O 1
ATOM 1394 N N . TYR A 1 183 ? 9.266 1.831 11.272 1.00 64.12 183 TYR A N 1
ATOM 1395 C CA . TYR A 1 183 ? 8.709 0.486 11.365 1.00 64.12 183 TYR A CA 1
ATOM 1396 C C . TYR A 1 183 ? 9.405 -0.353 12.449 1.00 64.12 183 TYR A C 1
ATOM 1398 O O . TYR A 1 183 ? 10.631 -0.357 12.559 1.00 64.12 183 TYR A O 1
ATOM 1406 N N . ASP A 1 184 ? 8.610 -1.106 13.203 1.00 72.06 184 ASP A N 1
ATOM 1407 C CA . ASP A 1 184 ? 9.023 -2.041 14.245 1.00 72.06 184 ASP A CA 1
ATOM 1408 C C . ASP A 1 184 ? 8.453 -3.442 13.958 1.00 72.06 184 ASP A C 1
ATOM 1410 O O . ASP A 1 184 ? 7.282 -3.733 14.212 1.00 72.06 184 ASP A O 1
ATOM 1414 N N . ALA A 1 185 ? 9.302 -4.342 13.457 1.00 66.38 185 ALA A N 1
ATOM 1415 C CA . ALA A 1 185 ? 8.929 -5.719 13.124 1.00 66.38 185 ALA A CA 1
ATOM 1416 C C . ALA A 1 185 ? 8.422 -6.540 14.324 1.00 66.38 185 ALA A C 1
ATOM 1418 O O . ALA A 1 185 ? 7.755 -7.557 14.135 1.00 66.38 185 ALA A O 1
ATOM 1419 N N . SER A 1 186 ? 8.737 -6.144 15.563 1.00 70.31 186 SER A N 1
ATOM 1420 C CA . SER A 1 186 ? 8.285 -6.878 16.751 1.00 70.31 186 SER A CA 1
ATOM 1421 C C . SER A 1 186 ? 6.784 -6.718 17.016 1.00 70.31 186 SER A C 1
ATOM 1423 O O . SER A 1 186 ? 6.185 -7.581 17.663 1.00 70.31 186 SER A O 1
ATOM 1425 N N . LYS A 1 187 ? 6.178 -5.651 16.484 1.00 69.56 187 LYS A N 1
ATOM 1426 C CA . LYS A 1 187 ? 4.770 -5.281 16.694 1.00 69.56 187 LYS A CA 1
ATOM 1427 C C . LYS A 1 187 ? 3.842 -5.754 15.579 1.00 69.56 187 LYS A C 1
ATOM 1429 O O . LYS A 1 187 ? 2.628 -5.826 15.769 1.00 69.56 187 LYS A O 1
ATOM 1434 N N . ASP A 1 188 ? 4.415 -6.124 14.442 1.00 71.31 188 ASP A N 1
ATOM 1435 C CA . ASP A 1 188 ? 3.668 -6.488 13.248 1.00 71.31 188 ASP A CA 1
ATOM 1436 C C . ASP A 1 188 ? 2.836 -7.770 13.448 1.00 71.31 188 ASP A C 1
ATOM 1438 O O . ASP A 1 188 ? 3.312 -8.817 13.908 1.00 71.31 188 ASP A O 1
ATOM 1442 N N . SER A 1 189 ? 1.546 -7.668 13.129 1.00 68.44 189 SER A N 1
ATOM 1443 C CA . SER A 1 189 ? 0.567 -8.747 13.279 1.00 68.44 189 SER A CA 1
ATOM 1444 C C . SER A 1 189 ? 0.832 -9.955 12.372 1.00 68.44 189 SER A C 1
ATOM 1446 O O . SER A 1 189 ? 0.632 -11.093 12.809 1.00 68.44 189 SER A O 1
ATOM 1448 N N . VAL A 1 190 ? 1.340 -9.752 11.156 1.00 67.81 190 VAL A N 1
ATOM 1449 C CA . VAL A 1 190 ? 1.713 -10.826 10.224 1.00 67.81 190 VAL A CA 1
ATOM 1450 C C . VAL A 1 190 ? 2.921 -11.586 10.763 1.00 67.81 190 VAL A C 1
ATOM 1452 O O . VAL A 1 190 ? 2.895 -12.818 10.813 1.00 67.81 190 VAL A O 1
ATOM 1455 N N . PHE A 1 191 ? 3.941 -10.886 11.265 1.00 62.94 191 PHE A N 1
ATOM 1456 C CA . PHE A 1 191 ? 5.102 -11.534 11.887 1.00 62.94 191 PHE A CA 1
ATOM 1457 C C . PHE A 1 191 ? 4.742 -12.276 13.180 1.00 62.94 191 PHE A C 1
ATOM 1459 O O . PHE A 1 191 ? 5.258 -13.372 13.416 1.00 62.94 191 PHE A O 1
ATOM 1466 N N . ARG A 1 192 ? 3.834 -11.739 14.007 1.00 63.66 192 ARG A N 1
ATOM 1467 C CA . ARG A 1 192 ? 3.326 -12.447 15.200 1.00 63.66 192 ARG A CA 1
ATOM 1468 C C . ARG A 1 192 ? 2.601 -13.743 14.829 1.00 63.66 192 ARG A C 1
ATOM 1470 O O . ARG A 1 192 ? 2.819 -14.760 15.484 1.00 63.66 192 ARG A O 1
ATOM 1477 N N . ARG A 1 193 ? 1.810 -13.738 13.750 1.00 63.09 193 ARG A N 1
ATOM 1478 C CA . ARG A 1 193 ? 1.146 -14.945 13.220 1.00 63.09 193 ARG A CA 1
ATOM 1479 C C . ARG A 1 193 ? 2.154 -15.940 12.649 1.00 63.09 193 ARG A C 1
ATOM 1481 O O . ARG A 1 193 ? 2.101 -17.120 12.985 1.00 63.09 193 ARG A O 1
ATOM 1488 N N . ALA A 1 194 ? 3.119 -15.466 11.863 1.00 55.88 194 ALA A N 1
ATOM 1489 C CA . ALA A 1 194 ? 4.175 -16.299 11.294 1.00 55.88 194 ALA A CA 1
ATOM 1490 C C . ALA A 1 194 ? 5.038 -16.960 12.380 1.00 55.88 194 ALA A C 1
ATOM 1492 O O . ALA A 1 194 ? 5.364 -18.138 12.266 1.00 55.88 194 ALA A O 1
ATOM 1493 N N . LYS A 1 195 ? 5.349 -16.263 13.482 1.00 51.62 195 LYS A N 1
ATOM 1494 C CA . LYS A 1 195 ? 6.056 -16.869 14.623 1.00 51.62 195 LYS A CA 1
ATOM 1495 C C . LYS A 1 195 ? 5.308 -18.066 15.211 1.00 51.62 195 LYS A C 1
ATOM 1497 O O . LYS A 1 195 ? 5.971 -19.017 15.601 1.00 51.62 195 LYS A O 1
ATOM 1502 N N . GLY A 1 196 ? 3.974 -18.071 15.231 1.00 48.91 196 GLY A N 1
ATOM 1503 C CA . GLY A 1 196 ? 3.194 -19.247 15.642 1.00 48.91 196 GLY A CA 1
ATOM 1504 C C . GLY A 1 196 ? 3.301 -20.428 14.668 1.00 48.91 196 GLY A C 1
ATOM 1505 O O . GLY A 1 196 ? 3.234 -21.572 15.093 1.00 48.91 196 GLY A O 1
ATOM 1506 N N . VAL A 1 197 ? 3.538 -20.162 13.380 1.00 47.12 197 VAL A N 1
ATOM 1507 C CA . VAL A 1 197 ? 3.751 -21.187 12.340 1.00 47.12 197 VAL A CA 1
ATOM 1508 C C . VAL A 1 197 ? 5.187 -21.736 12.358 1.00 47.12 197 VAL A C 1
ATOM 1510 O O . VAL A 1 197 ? 5.401 -22.910 12.071 1.00 47.12 197 VAL A O 1
ATOM 1513 N N . PHE A 1 198 ? 6.175 -20.913 12.729 1.00 38.84 198 PHE A N 1
ATOM 1514 C CA . PHE A 1 198 ? 7.591 -21.304 12.826 1.00 38.84 198 PHE A CA 1
ATOM 1515 C C . PHE A 1 198 ? 8.019 -21.794 14.223 1.00 38.84 198 PHE A C 1
ATOM 1517 O O . PHE A 1 198 ? 9.133 -22.296 14.378 1.00 38.84 198 PHE A O 1
ATOM 1524 N N . SER A 1 199 ? 7.155 -21.677 15.235 1.00 39.69 199 SER A N 1
ATOM 1525 C CA . SER A 1 199 ? 7.364 -22.264 16.564 1.00 39.69 199 SER A CA 1
ATOM 1526 C C . SER A 1 199 ? 6.821 -23.692 16.526 1.00 39.69 199 SER A C 1
ATOM 1528 O O . SER A 1 199 ? 5.617 -23.897 16.439 1.00 39.69 199 SER A O 1
ATOM 1530 N N . GLY A 1 200 ? 7.731 -24.662 16.452 1.00 47.19 200 GLY A N 1
ATOM 1531 C CA . GLY A 1 200 ? 7.467 -25.998 15.927 1.00 47.19 200 GLY A CA 1
ATOM 1532 C C . GLY A 1 200 ? 6.384 -26.824 16.620 1.00 47.19 200 GLY A C 1
ATOM 1533 O O . GLY A 1 200 ? 6.390 -26.947 17.836 1.00 47.19 200 GLY A O 1
ATOM 1534 N N . GLU A 1 201 ? 5.556 -27.482 15.798 1.00 41.19 201 GLU A N 1
ATOM 1535 C CA . GLU A 1 201 ? 4.966 -28.801 16.089 1.00 41.19 201 GLU A CA 1
ATOM 1536 C C . GLU A 1 201 ? 4.380 -29.536 14.855 1.00 41.19 201 GLU A C 1
ATOM 1538 O O . GLU A 1 201 ? 3.513 -30.383 15.005 1.00 41.19 201 GLU A O 1
ATOM 1543 N N . ASN A 1 202 ? 4.856 -29.282 13.622 1.00 35.81 202 ASN A N 1
ATOM 1544 C CA . ASN A 1 202 ? 4.360 -29.986 12.414 1.00 35.81 202 ASN A CA 1
ATOM 1545 C C . ASN A 1 202 ? 5.453 -30.592 11.510 1.00 35.81 202 ASN A C 1
ATOM 1547 O O . ASN A 1 202 ? 5.239 -30.801 10.320 1.00 35.81 202 ASN A O 1
ATOM 1551 N N . PHE A 1 203 ? 6.617 -30.917 12.074 1.00 36.28 203 PHE A N 1
ATOM 1552 C CA . PHE A 1 203 ? 7.581 -31.820 11.434 1.00 36.28 203 PHE A CA 1
ATOM 1553 C C . PHE A 1 203 ? 7.965 -32.926 12.421 1.00 36.28 203 PHE A C 1
ATOM 1555 O O . PHE A 1 203 ? 8.968 -32.834 13.130 1.00 36.28 203 PHE A O 1
ATOM 1562 N N . ARG A 1 204 ? 7.127 -33.959 12.484 1.00 35.28 204 ARG A N 1
ATOM 1563 C CA . ARG A 1 204 ? 7.488 -35.306 12.926 1.00 35.28 204 ARG A CA 1
ATOM 1564 C C . ARG A 1 204 ? 6.909 -36.306 11.944 1.00 35.28 204 ARG A C 1
ATOM 1566 O O . ARG A 1 204 ? 5.757 -36.081 11.519 1.00 35.28 204 ARG A O 1
#

Foldseek 3Di:
DDDDPDDDPDDDDDAQAQHEAEAEDAADDPVVVQPPLVNSVVSHHPAYEYEYAHYPADLCNLVQCPDPSRSHQAYEYEVPDDCVNSCVSHVRYAYFHLQQRVVSCVVSVVWDADPPLGTLDDDDDPPDDLVNLLVSVVSLQPDPNAQEAEDALVNCVSNVVSVLVPPDNGNHYDYDHHPVGHDDLVSDPVSVVVVVVVVDDPDD